Protein AF-A0A812DHJ0-F1 (afdb_monomer_lite)

Sequence (196 aa):
MRFFFSIFVLPVVFLVQTMSVTYYSDFCSKNGGTQGLLLDLTIDYLSIYLSIYLSISVCSHLSVLSIYLSIYLSIYLSLFLSIYLSIYLSIYLSISIFSYLSIYLSLFLSIYLSKSFPIYLSIYLSIYLSQSFPIYLSIYLSIYLSIYLSFLFPIYHLSIYLSIYLSIYLSVYDQSSPLAFSLIICSYFPRGRENL

pLDDT: mean 70.29, std 14.47, range [34.06, 92.69]

Foldseek 3Di:
DVVLCVPQVVVLLVVLVVVLVVVVVVCVVPDPDPVVVVVSVVVSVVVNVVSNVVSVVVSVVVVVVVVVCVVVCCVVVCVVCCVVCCVCCCVVVCVVVVVVCVVVVVVVVCCCVVPVVVVVVVVVVCCCVVPVVVVVVVVVVVVVVCCCVVPVVCVVVVVVVCVVVVLVVCVVVVPPDPVSVVVVVVVVDPPDDDDD

Radius of gyration: 62.59 Å; chains: 1; bounding box: 153×34×124 Å

Structure (mmCIF, N/CA/C/O backbone):
data_AF-A0A812DHJ0-F1
#
_entry.id   AF-A0A812DHJ0-F1
#
loop_
_atom_site.group_PDB
_atom_site.id
_atom_site.type_symbol
_atom_site.label_atom_id
_atom_site.label_alt_id
_atom_site.label_comp_id
_atom_site.label_asym_id
_atom_site.label_entity_id
_atom_site.label_seq_id
_atom_site.pdbx_PDB_ins_code
_atom_site.Cartn_x
_atom_site.Cartn_y
_atom_site.Cartn_z
_atom_site.occupancy
_atom_site.B_iso_or_equiv
_atom_site.auth_seq_id
_atom_site.auth_comp_id
_atom_site.auth_asym_id
_atom_site.auth_atom_id
_atom_site.pdbx_PDB_model_num
ATOM 1 N N . MET A 1 1 ? 21.482 14.441 -38.611 1.00 49.34 1 MET A N 1
ATOM 2 C CA . MET A 1 1 ? 21.837 14.970 -39.950 1.00 49.34 1 MET A CA 1
ATOM 3 C C . MET A 1 1 ? 22.886 16.086 -39.889 1.00 49.34 1 MET A C 1
ATOM 5 O O . MET A 1 1 ? 24.019 15.812 -40.255 1.00 49.34 1 MET A O 1
ATOM 9 N N . ARG A 1 2 ? 22.594 17.294 -39.368 1.00 53.53 2 ARG A N 1
ATOM 10 C CA . ARG A 1 2 ? 23.572 18.416 -39.315 1.00 53.53 2 ARG A CA 1
ATOM 11 C C . ARG A 1 2 ? 24.874 18.111 -38.554 1.00 53.53 2 ARG A C 1
ATOM 13 O O . ARG A 1 2 ? 25.941 18.505 -39.000 1.00 53.53 2 ARG A O 1
ATOM 20 N N . PHE A 1 3 ? 24.785 17.367 -37.452 1.00 55.44 3 PHE A N 1
ATOM 21 C CA . PHE A 1 3 ? 25.948 17.010 -36.629 1.00 55.44 3 PHE A CA 1
ATOM 22 C C . PHE A 1 3 ? 26.920 16.061 -37.358 1.00 55.44 3 PHE A C 1
ATOM 24 O O . PHE A 1 3 ? 28.127 16.251 -37.331 1.00 55.44 3 PHE A O 1
ATOM 31 N N . PHE A 1 4 ? 26.391 15.084 -38.101 1.00 53.50 4 PHE A N 1
ATOM 32 C CA . PHE A 1 4 ? 27.205 14.112 -38.839 1.00 53.50 4 PHE A CA 1
ATOM 33 C C . PHE A 1 4 ? 27.867 14.708 -40.087 1.00 53.50 4 PHE A C 1
ATOM 35 O O . PHE A 1 4 ? 29.004 14.366 -40.399 1.00 53.50 4 PHE A O 1
ATOM 42 N N . PHE A 1 5 ? 27.190 15.641 -40.765 1.00 54.16 5 PHE A N 1
ATOM 43 C CA . PHE A 1 5 ? 27.757 16.361 -41.909 1.00 54.16 5 PHE A CA 1
ATOM 44 C C . PHE A 1 5 ? 28.993 17.186 -41.503 1.00 54.16 5 PHE A C 1
ATOM 46 O O . PHE A 1 5 ? 29.999 17.203 -42.208 1.00 54.16 5 PHE A O 1
ATOM 53 N N . SER A 1 6 ? 28.947 17.805 -40.320 1.00 58.91 6 SER A N 1
ATOM 54 C CA . SER A 1 6 ? 30.061 18.574 -39.756 1.00 58.91 6 SER A CA 1
ATOM 55 C C . SER A 1 6 ? 31.244 17.718 -39.299 1.00 58.91 6 SER A C 1
ATOM 57 O O . SER A 1 6 ? 32.377 18.170 -39.424 1.00 58.91 6 SER A O 1
ATOM 59 N N . ILE A 1 7 ? 31.003 16.511 -38.783 1.00 62.31 7 ILE A N 1
ATOM 60 C CA . ILE A 1 7 ? 32.064 15.672 -38.202 1.00 62.31 7 ILE A CA 1
ATOM 61 C C . ILE A 1 7 ? 32.770 14.811 -39.248 1.00 62.31 7 ILE A C 1
ATOM 63 O O . ILE A 1 7 ? 33.958 14.557 -39.102 1.00 62.31 7 ILE A O 1
ATOM 67 N N . PHE A 1 8 ? 32.070 14.354 -40.289 1.00 57.31 8 PHE A N 1
ATOM 68 C CA . PHE A 1 8 ? 32.645 13.395 -41.240 1.00 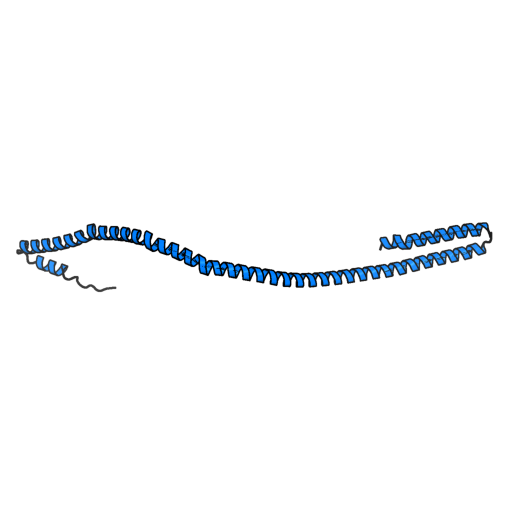57.31 8 PHE A CA 1
ATOM 69 C C . PHE A 1 8 ? 32.925 13.981 -42.624 1.00 57.31 8 PHE A C 1
ATOM 71 O O . PHE A 1 8 ? 33.930 13.625 -43.226 1.00 57.31 8 PHE A O 1
ATOM 78 N N . VAL A 1 9 ? 32.084 14.882 -43.142 1.00 60.91 9 VAL A N 1
ATOM 79 C CA . VAL A 1 9 ? 32.237 15.380 -44.525 1.00 60.91 9 VAL A CA 1
ATOM 80 C C . VAL A 1 9 ? 33.224 16.548 -44.584 1.00 60.91 9 VAL A C 1
ATOM 82 O O . VAL A 1 9 ? 34.156 16.536 -45.381 1.00 60.91 9 VAL A O 1
ATOM 85 N N . LEU A 1 10 ? 33.068 17.532 -43.695 1.00 65.00 10 LEU A N 1
ATOM 86 C CA . LEU A 1 10 ? 33.926 18.723 -43.629 1.00 65.00 10 LEU A CA 1
ATOM 87 C C . LEU A 1 10 ? 35.427 18.423 -43.413 1.00 65.00 10 LEU A C 1
ATOM 89 O O . LEU A 1 10 ? 36.234 18.958 -44.173 1.00 65.00 10 LEU A O 1
ATOM 93 N N . PRO A 1 11 ? 35.842 17.566 -42.459 1.00 65.75 11 PRO A N 1
ATOM 94 C CA . PRO A 1 11 ? 37.262 17.271 -42.271 1.00 65.75 11 PRO A CA 1
ATOM 95 C C . PRO A 1 11 ? 37.864 16.407 -43.384 1.00 65.75 11 PRO A C 1
ATOM 97 O O . PRO A 1 11 ? 39.037 16.583 -43.690 1.00 65.75 11 PRO A O 1
ATOM 100 N N . VAL A 1 12 ? 37.092 15.526 -44.035 1.00 63.44 12 VAL A N 1
ATOM 101 C CA . VAL A 1 12 ? 37.582 14.751 -45.193 1.00 63.44 12 VAL A CA 1
ATOM 102 C C . VAL A 1 12 ? 37.846 15.674 -46.382 1.00 63.44 12 VAL A C 1
ATOM 104 O O . VAL A 1 12 ? 38.910 15.591 -46.990 1.00 63.44 12 VAL A O 1
ATOM 107 N N . VAL A 1 13 ? 36.930 16.605 -46.667 1.00 63.50 13 VAL A N 1
ATOM 108 C CA . VAL A 1 13 ? 37.123 17.617 -47.719 1.00 63.50 13 VAL A CA 1
ATOM 109 C C . VAL A 1 13 ? 38.332 18.504 -47.411 1.00 63.50 13 VAL A C 1
ATOM 111 O O . VAL A 1 13 ? 39.157 18.736 -48.292 1.00 63.50 13 VAL A O 1
ATOM 114 N N . PHE A 1 14 ? 38.478 18.948 -46.159 1.00 66.25 14 PHE A N 1
ATOM 115 C CA . PHE A 1 14 ? 39.610 19.774 -45.736 1.00 66.25 14 PHE A CA 1
ATOM 116 C C . PHE A 1 14 ? 40.951 19.031 -45.861 1.00 66.25 14 PHE A C 1
ATOM 118 O O . PHE A 1 14 ? 41.915 19.587 -46.378 1.00 66.25 14 PHE A O 1
ATOM 125 N N . LEU A 1 15 ? 41.012 17.758 -45.456 1.00 64.75 15 LEU A N 1
ATOM 126 C CA . LEU A 1 15 ? 42.239 16.960 -45.506 1.00 64.75 15 LEU A CA 1
ATOM 127 C C . LEU A 1 15 ? 42.675 16.692 -46.954 1.00 64.75 15 LEU A C 1
ATOM 129 O O . LEU A 1 15 ? 43.844 16.887 -47.281 1.00 64.75 15 LEU A O 1
ATOM 133 N N . VAL A 1 16 ? 41.742 16.349 -47.847 1.00 61.75 16 VAL A N 1
ATOM 134 C CA . VAL A 1 16 ? 42.048 16.159 -49.277 1.00 61.75 16 VAL A CA 1
ATOM 135 C C . VAL A 1 16 ? 42.538 17.462 -49.916 1.00 61.75 16 VAL A C 1
ATOM 137 O O . VAL A 1 16 ? 43.551 17.441 -50.608 1.00 61.75 16 VAL A O 1
ATOM 140 N N . GLN A 1 17 ? 41.907 18.603 -49.613 1.00 61.53 17 GLN A N 1
ATOM 141 C CA . GLN A 1 17 ? 42.363 19.913 -50.097 1.00 61.53 17 GLN A CA 1
ATOM 142 C C . GLN A 1 17 ? 43.772 20.264 -49.605 1.00 61.53 17 GLN A C 1
ATOM 144 O O . GLN A 1 17 ? 44.573 20.808 -50.361 1.00 61.53 17 GLN A O 1
ATOM 149 N N . THR A 1 18 ? 44.110 19.949 -48.351 1.00 62.44 18 THR A N 1
ATOM 150 C CA . THR A 1 18 ? 45.468 20.204 -47.845 1.00 62.44 18 THR A CA 1
ATOM 151 C C . THR A 1 18 ? 46.517 19.308 -48.499 1.00 62.44 18 THR A C 1
ATOM 153 O O . THR A 1 18 ? 47.623 19.777 -48.747 1.00 62.44 18 THR A O 1
ATOM 156 N N . MET A 1 19 ? 46.172 18.058 -48.827 1.00 60.75 19 MET A N 1
ATOM 157 C CA . MET A 1 19 ? 47.085 17.109 -49.477 1.00 60.75 19 MET A CA 1
ATOM 158 C C . MET A 1 19 ? 47.286 17.423 -50.966 1.00 60.75 19 MET A C 1
ATOM 160 O O . MET A 1 19 ? 48.399 17.287 -51.465 1.00 60.75 19 MET A O 1
ATOM 164 N N . SER A 1 20 ? 46.249 17.894 -51.668 1.00 59.72 20 SER A N 1
ATOM 165 C CA . SER A 1 20 ? 46.370 18.320 -53.069 1.00 59.72 20 SER A CA 1
ATOM 166 C C . SER A 1 20 ? 47.192 19.608 -53.198 1.00 59.72 20 SER A C 1
ATOM 168 O O . SER A 1 20 ? 48.024 19.727 -54.092 1.00 59.72 20 SER A O 1
ATOM 170 N N . VAL A 1 21 ? 47.031 20.563 -52.270 1.00 61.19 21 VAL A N 1
ATOM 171 C CA . VAL A 1 21 ? 47.803 21.821 -52.266 1.00 61.19 21 VAL A CA 1
ATOM 172 C C . VAL A 1 21 ? 49.288 21.577 -51.992 1.00 61.19 21 VAL A C 1
ATOM 174 O O . VAL A 1 21 ? 50.132 22.152 -52.683 1.00 61.19 21 VAL A O 1
ATOM 177 N N . THR A 1 22 ? 49.628 20.724 -51.020 1.00 60.59 22 THR A N 1
ATOM 178 C CA . THR A 1 22 ? 51.032 20.391 -50.727 1.00 60.59 22 THR A CA 1
ATOM 179 C C . THR A 1 22 ? 51.671 19.628 -51.884 1.00 60.59 22 THR A C 1
ATOM 181 O O . THR A 1 22 ? 52.751 20.010 -52.335 1.00 60.59 22 THR A O 1
ATOM 184 N N . TYR A 1 23 ? 50.972 18.640 -52.448 1.00 59.03 23 TYR A N 1
ATOM 185 C CA . TYR A 1 23 ? 51.452 17.889 -53.609 1.00 59.03 23 TYR A CA 1
ATOM 186 C C . TYR A 1 23 ? 51.671 18.785 -54.839 1.00 59.03 23 TYR A C 1
ATOM 188 O O . TYR A 1 23 ? 52.730 18.731 -55.467 1.00 59.03 23 TYR A O 1
ATOM 196 N N . TYR A 1 24 ? 50.719 19.675 -55.139 1.00 57.00 24 TYR A N 1
ATOM 197 C CA . TYR A 1 24 ? 50.826 20.624 -56.250 1.00 57.00 24 TYR A CA 1
ATOM 198 C C . TYR A 1 24 ? 52.011 21.584 -56.074 1.00 57.00 24 TYR A C 1
ATOM 200 O O . TYR A 1 24 ? 52.739 21.860 -57.031 1.00 57.00 24 TYR A O 1
ATOM 208 N N . SER A 1 25 ? 52.249 22.065 -54.847 1.00 57.38 25 SER A N 1
ATOM 209 C CA . SER A 1 25 ? 53.393 22.936 -54.550 1.00 57.38 25 SER A CA 1
ATOM 210 C C . SER A 1 25 ? 54.746 22.235 -54.740 1.00 57.38 25 SER A C 1
ATOM 212 O O . SER A 1 25 ? 55.675 22.838 -55.283 1.00 57.38 25 SER A O 1
ATOM 214 N N . ASP A 1 26 ? 54.840 20.946 -54.401 1.00 57.47 26 ASP A N 1
ATOM 215 C CA . ASP A 1 26 ? 56.056 20.145 -54.575 1.00 57.47 26 ASP A CA 1
ATOM 216 C C . ASP A 1 26 ? 56.304 19.744 -56.040 1.00 57.47 26 ASP A C 1
ATOM 218 O O . ASP A 1 26 ? 57.459 19.660 -56.474 1.00 57.47 26 ASP A O 1
ATOM 222 N N . PHE A 1 27 ? 55.245 19.528 -56.828 1.00 56.06 27 PHE A N 1
ATOM 223 C CA . PHE A 1 27 ? 55.348 19.172 -58.247 1.00 56.06 27 PHE A CA 1
ATOM 224 C C . PHE A 1 27 ? 55.740 20.372 -59.122 1.00 56.06 27 PHE A C 1
ATOM 226 O O . PHE A 1 27 ? 56.650 20.265 -59.951 1.00 56.06 27 PHE A O 1
ATOM 233 N N . CYS A 1 28 ? 55.128 21.539 -58.884 1.00 56.84 28 CYS A N 1
ATOM 234 C CA . CYS A 1 28 ? 55.433 22.787 -59.596 1.00 56.84 28 CYS A CA 1
ATOM 235 C C . CYS A 1 28 ? 56.885 23.254 -59.352 1.00 56.84 28 CYS A C 1
ATOM 237 O O . CYS A 1 28 ? 57.495 23.887 -60.212 1.00 56.84 28 CYS A O 1
ATOM 239 N N . SER A 1 29 ? 57.464 22.874 -58.205 1.00 56.72 29 SER A N 1
ATOM 240 C CA . SER A 1 29 ? 58.877 23.089 -57.862 1.00 56.72 29 SER A CA 1
ATOM 241 C C . SER A 1 29 ? 59.846 22.185 -58.648 1.00 56.72 29 SER A C 1
ATOM 243 O O . SER A 1 29 ? 61.002 22.556 -58.854 1.00 56.72 29 SER A O 1
ATOM 245 N N . LYS A 1 30 ? 59.402 21.006 -59.117 1.00 56.72 30 LYS A N 1
ATOM 246 C CA . LYS A 1 30 ? 60.287 19.979 -59.700 1.00 56.72 30 LYS A CA 1
ATOM 247 C C . LYS A 1 30 ? 60.149 19.772 -61.210 1.00 56.72 30 LYS A C 1
ATOM 249 O O . LYS A 1 30 ? 61.163 19.478 -61.830 1.00 56.72 30 LYS A O 1
ATOM 254 N N . ASN A 1 31 ? 58.968 19.930 -61.817 1.00 55.94 31 ASN A N 1
ATOM 255 C CA . ASN A 1 31 ? 58.754 19.618 -63.240 1.00 55.94 31 ASN A CA 1
ATOM 256 C C . ASN A 1 31 ? 57.798 20.618 -63.921 1.00 55.94 31 ASN A C 1
ATOM 258 O O . ASN A 1 31 ? 56.579 20.496 -63.840 1.00 55.94 31 ASN A O 1
ATOM 262 N N . GLY A 1 32 ? 58.346 21.592 -64.654 1.00 55.28 32 GLY A N 1
ATOM 263 C CA . GLY A 1 32 ? 57.583 22.587 -65.422 1.00 55.28 32 GLY A CA 1
ATOM 264 C C . GLY A 1 32 ? 57.003 22.052 -66.740 1.00 55.28 32 GLY A C 1
ATOM 265 O O . GLY A 1 32 ? 57.383 22.526 -67.809 1.00 55.28 32 GLY A O 1
ATOM 266 N N . GLY A 1 33 ? 56.110 21.057 -66.687 1.00 58.50 33 GLY A N 1
ATOM 267 C CA . GLY A 1 33 ? 55.436 20.484 -67.862 1.00 58.50 33 GLY A CA 1
ATOM 268 C C . GLY A 1 33 ? 53.907 20.549 -67.768 1.00 58.50 33 GLY A C 1
ATOM 269 O O . GLY A 1 33 ? 53.313 20.042 -66.822 1.00 58.50 33 GLY A O 1
ATOM 270 N N . THR A 1 34 ? 53.248 21.119 -68.782 1.00 57.97 34 THR A N 1
ATOM 271 C CA . THR A 1 34 ? 51.787 21.356 -68.828 1.00 57.97 34 THR A CA 1
ATOM 272 C C . THR A 1 34 ? 50.926 20.087 -68.897 1.00 57.97 34 THR A C 1
ATOM 274 O O . THR A 1 34 ? 49.757 20.129 -68.524 1.00 57.97 34 THR A O 1
ATOM 277 N N . GLN A 1 35 ? 51.481 18.954 -69.343 1.00 57.59 35 GLN A N 1
ATOM 278 C CA . GLN A 1 35 ? 50.756 17.677 -69.427 1.00 57.59 35 GLN A CA 1
ATOM 279 C C . GLN A 1 35 ? 50.645 16.944 -68.078 1.00 57.59 35 GLN A C 1
ATOM 281 O O . GLN A 1 35 ? 49.651 16.258 -67.859 1.00 57.59 35 GLN A O 1
ATOM 286 N N . GLY A 1 36 ? 51.610 17.123 -67.165 1.00 61.06 36 GLY A N 1
ATOM 287 C CA . GLY A 1 36 ? 51.532 16.574 -65.802 1.00 61.06 36 GLY A CA 1
ATOM 288 C C . GLY A 1 36 ? 50.408 17.229 -64.999 1.00 61.06 36 GLY A C 1
ATOM 289 O O . GLY A 1 36 ? 49.561 16.540 -64.447 1.00 61.06 36 GLY A O 1
ATOM 290 N N . LEU A 1 37 ? 50.299 18.558 -65.095 1.00 61.66 37 LEU A N 1
ATOM 291 C CA . LEU A 1 37 ? 49.286 19.347 -64.385 1.00 61.66 37 LEU A CA 1
ATOM 292 C C . LEU A 1 37 ? 47.841 18.942 -64.722 1.00 61.66 37 LEU A C 1
ATOM 294 O O . LEU A 1 37 ? 46.983 18.959 -63.848 1.00 61.66 37 LEU A O 1
ATOM 298 N N . LEU A 1 38 ? 47.547 18.576 -65.976 1.00 63.00 38 LEU A N 1
ATOM 299 C CA . LEU A 1 38 ? 46.202 18.126 -66.360 1.00 63.00 38 LEU A CA 1
ATOM 300 C C . LEU A 1 38 ? 45.869 16.749 -65.779 1.00 63.00 38 LEU A C 1
ATOM 302 O O . LEU A 1 38 ? 44.758 16.559 -65.288 1.00 63.00 38 LEU A O 1
ATOM 306 N N . LEU A 1 39 ? 46.815 15.805 -65.813 1.00 63.84 39 LEU A N 1
ATOM 307 C CA . LEU A 1 39 ? 46.625 14.484 -65.213 1.00 63.84 39 LEU A CA 1
ATOM 308 C C . LEU A 1 39 ? 46.468 14.597 -63.690 1.00 63.84 39 LEU A C 1
ATOM 310 O O . LEU A 1 39 ? 45.535 14.014 -63.140 1.00 63.84 39 LEU A O 1
ATOM 314 N N . ASP A 1 40 ? 47.274 15.431 -63.038 1.00 67.12 40 ASP A N 1
ATOM 315 C CA . ASP A 1 40 ? 47.208 15.667 -61.593 1.00 67.12 40 ASP A CA 1
ATOM 316 C C . ASP A 1 40 ? 45.866 16.293 -61.176 1.00 67.12 40 ASP A C 1
ATOM 318 O O . ASP A 1 40 ? 45.193 15.778 -60.285 1.00 67.12 40 ASP A O 1
ATOM 322 N N . LEU A 1 41 ? 45.387 17.316 -61.898 1.00 69.56 41 LEU A N 1
ATOM 323 C CA . LEU A 1 41 ? 44.070 17.917 -61.642 1.00 69.56 41 LEU A CA 1
ATOM 324 C C . LEU A 1 41 ? 42.917 16.921 -61.840 1.00 69.56 41 LEU A C 1
ATOM 326 O O . LEU A 1 41 ? 41.924 16.971 -61.109 1.00 69.56 41 LEU A O 1
ATOM 330 N N . THR A 1 42 ? 43.020 16.010 -62.814 1.00 72.06 42 THR A N 1
ATOM 331 C CA . THR A 1 42 ? 41.994 14.971 -63.013 1.00 72.06 42 THR A CA 1
ATOM 332 C C . THR A 1 42 ? 42.007 13.913 -61.911 1.00 72.06 42 THR A C 1
ATOM 334 O O . THR A 1 42 ? 40.935 13.463 -61.497 1.00 72.06 42 THR A O 1
ATOM 337 N N . ILE A 1 43 ? 43.185 13.549 -61.398 1.00 74.12 43 ILE A N 1
ATOM 338 C CA . ILE A 1 43 ? 43.336 12.616 -60.272 1.00 74.12 43 ILE A CA 1
ATOM 339 C C . ILE A 1 43 ? 42.791 13.254 -58.988 1.00 74.12 43 ILE A C 1
ATOM 341 O O . ILE A 1 43 ? 42.009 12.618 -58.272 1.00 74.12 43 ILE A O 1
ATOM 345 N N . ASP A 1 44 ? 43.104 14.526 -58.742 1.00 71.75 44 ASP A N 1
ATOM 346 C CA . ASP A 1 44 ? 42.585 15.285 -57.603 1.00 71.75 44 ASP A CA 1
ATOM 347 C C . ASP A 1 44 ? 41.058 15.398 -57.660 1.00 71.75 44 ASP A C 1
ATOM 349 O O . ASP A 1 44 ? 40.377 15.072 -56.685 1.00 71.75 44 ASP A O 1
ATOM 353 N N . TYR A 1 45 ? 40.492 15.756 -58.816 1.00 73.88 45 TYR A N 1
ATOM 354 C CA . TYR A 1 45 ? 39.040 15.826 -58.998 1.00 73.88 45 TYR A CA 1
ATOM 355 C C . TYR A 1 45 ? 38.354 14.477 -58.736 1.00 73.88 45 TYR A C 1
ATOM 357 O O . TYR A 1 45 ? 37.351 14.417 -58.017 1.00 73.88 45 TYR A O 1
ATOM 365 N N . LEU A 1 46 ? 38.906 13.385 -59.275 1.00 74.12 46 LEU A N 1
ATOM 366 C CA . LEU A 1 46 ? 38.362 12.042 -59.081 1.00 74.12 46 LEU A CA 1
ATOM 367 C C . LEU A 1 46 ? 38.434 11.611 -57.607 1.00 74.12 46 LEU A C 1
ATOM 369 O O . LEU A 1 46 ? 37.477 11.030 -57.091 1.00 74.12 46 LEU A O 1
ATOM 373 N N . SER A 1 47 ? 39.530 11.929 -56.913 1.00 70.94 47 SER A N 1
ATOM 374 C CA . SER A 1 47 ? 39.708 11.602 -55.492 1.00 70.94 47 SER A CA 1
ATOM 375 C C . SER A 1 47 ? 38.741 12.380 -54.584 1.00 70.94 47 SER A C 1
ATOM 377 O O . SER A 1 47 ? 38.147 11.809 -53.660 1.00 70.94 47 SER A O 1
ATOM 379 N N . ILE A 1 48 ? 38.494 13.658 -54.886 1.00 74.19 48 ILE A N 1
ATOM 380 C CA . ILE A 1 48 ? 37.513 14.494 -54.184 1.00 74.19 48 ILE A CA 1
ATOM 381 C C . ILE A 1 48 ? 36.097 13.965 -54.433 1.00 74.19 48 ILE A C 1
ATOM 383 O O . ILE A 1 48 ? 35.328 13.783 -53.490 1.00 74.19 48 ILE A O 1
ATOM 387 N N . TYR A 1 49 ? 35.754 13.655 -55.684 1.00 74.69 49 TYR A N 1
ATOM 388 C CA . TYR A 1 49 ? 34.440 13.110 -56.021 1.00 74.69 49 TYR A CA 1
ATOM 389 C C . TYR A 1 49 ? 34.173 11.781 -55.298 1.00 74.69 49 TYR A C 1
ATOM 391 O O . TYR A 1 49 ? 33.127 11.613 -54.663 1.00 74.69 49 TYR A O 1
ATOM 399 N N . LEU A 1 50 ? 35.141 10.858 -55.331 1.00 73.44 50 LEU A N 1
ATOM 400 C CA . LEU A 1 50 ? 35.024 9.551 -54.688 1.00 73.44 50 LEU A CA 1
ATOM 401 C C . LEU A 1 50 ? 34.922 9.673 -53.161 1.00 73.44 50 LEU A C 1
ATOM 403 O O . LEU A 1 50 ? 34.080 9.016 -52.551 1.00 73.44 50 LEU A O 1
ATOM 407 N N . SER A 1 51 ? 35.734 10.530 -52.535 1.00 70.75 51 SER A N 1
ATOM 408 C CA . SER A 1 51 ? 35.715 10.727 -51.077 1.00 70.75 51 SER A CA 1
ATOM 409 C C . SER A 1 51 ? 34.410 11.362 -50.583 1.00 70.75 51 SER A C 1
ATOM 411 O O . SER A 1 51 ? 33.858 10.935 -49.563 1.00 70.75 51 SER A O 1
ATOM 413 N N . ILE A 1 52 ? 33.851 12.319 -51.325 1.00 74.25 52 ILE A N 1
ATOM 414 C CA . ILE A 1 52 ? 32.544 12.913 -51.015 1.00 74.25 52 ILE A CA 1
ATOM 415 C C . ILE A 1 52 ? 31.434 11.869 -51.175 1.00 74.25 52 ILE A C 1
ATOM 417 O O . ILE A 1 52 ? 30.621 11.695 -50.266 1.00 74.25 52 ILE A O 1
ATOM 421 N N . TYR A 1 53 ? 31.417 11.125 -52.282 1.00 75.81 53 TYR A N 1
ATOM 422 C CA . TYR A 1 53 ? 30.409 10.088 -52.506 1.00 75.81 53 TYR A CA 1
ATOM 423 C C . TYR A 1 53 ? 30.447 9.009 -51.411 1.00 75.81 53 TYR A C 1
ATOM 425 O O . TYR A 1 53 ? 29.418 8.657 -50.82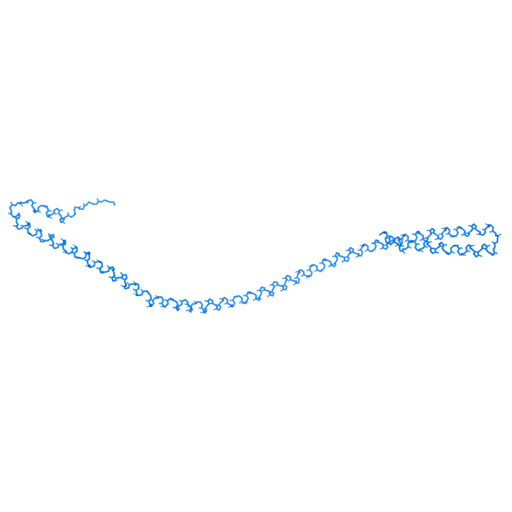2 1.00 75.81 53 TYR A O 1
ATOM 433 N N . LEU A 1 54 ? 31.647 8.529 -51.075 1.00 74.12 54 LEU A N 1
ATOM 434 C CA . LEU A 1 54 ? 31.837 7.486 -50.074 1.00 74.12 54 LEU A CA 1
ATOM 435 C C . LEU A 1 54 ? 31.478 7.986 -48.667 1.00 74.12 54 LEU A C 1
ATOM 437 O O . LEU A 1 54 ? 30.750 7.303 -47.949 1.00 74.12 54 LEU A O 1
ATOM 441 N N . SER A 1 55 ? 31.879 9.205 -48.294 1.00 72.75 55 SER A N 1
ATOM 442 C CA . SER A 1 55 ? 31.527 9.788 -46.989 1.00 72.75 55 SER A CA 1
ATOM 443 C C . SER A 1 55 ? 30.019 9.996 -46.818 1.00 72.75 55 SER A C 1
ATOM 445 O O . SER A 1 55 ? 29.475 9.669 -45.760 1.00 72.75 55 SER A O 1
ATOM 447 N N . ILE A 1 56 ? 29.316 10.467 -47.852 1.00 76.62 56 ILE A N 1
ATOM 448 C CA . ILE A 1 56 ? 27.857 10.641 -47.815 1.00 76.62 56 ILE A CA 1
ATOM 449 C C . ILE A 1 56 ? 27.158 9.283 -47.702 1.00 76.62 56 ILE A C 1
ATOM 451 O O . ILE A 1 56 ? 26.272 9.125 -46.857 1.00 76.62 56 ILE A O 1
ATOM 455 N N . SER A 1 57 ? 27.571 8.293 -48.501 1.00 76.94 57 SER A N 1
ATOM 456 C CA . SER A 1 57 ? 26.970 6.954 -48.469 1.00 76.94 57 SER A CA 1
ATOM 457 C C . SER A 1 57 ? 27.122 6.297 -47.090 1.00 76.94 57 SER A C 1
ATOM 459 O O . SER A 1 57 ? 26.123 5.902 -46.484 1.00 76.94 57 SER A O 1
ATOM 461 N N . VAL A 1 58 ? 28.330 6.297 -46.519 1.00 77.25 58 VAL A N 1
ATOM 462 C CA . VAL A 1 58 ? 28.616 5.735 -45.190 1.00 77.25 58 VAL A CA 1
ATOM 463 C C . VAL A 1 58 ? 27.857 6.483 -44.092 1.00 77.25 58 VAL A C 1
ATOM 465 O O . VAL A 1 58 ? 27.246 5.858 -43.224 1.00 77.25 58 VAL A O 1
ATOM 468 N N . CYS A 1 59 ? 27.826 7.816 -44.150 1.00 75.81 59 CYS A N 1
ATOM 469 C CA . CYS A 1 59 ? 27.094 8.647 -43.193 1.00 75.81 59 CYS A CA 1
ATOM 470 C C . CYS A 1 59 ? 25.587 8.354 -43.216 1.00 75.81 59 CYS A C 1
ATOM 472 O O . CYS A 1 59 ? 24.963 8.199 -42.162 1.00 75.81 59 CYS A O 1
ATOM 474 N N . SER A 1 60 ? 25.004 8.223 -44.409 1.00 75.56 60 SER A N 1
ATOM 475 C CA . SER A 1 60 ? 23.586 7.900 -44.556 1.00 75.56 60 SER A CA 1
ATOM 476 C C . SER A 1 60 ? 23.258 6.529 -43.953 1.00 75.56 60 SER A C 1
ATOM 478 O O . SER A 1 60 ? 22.354 6.441 -43.119 1.00 75.56 60 SER A O 1
ATOM 480 N N . HIS A 1 61 ? 24.057 5.496 -44.241 1.00 80.06 61 HIS A N 1
ATOM 481 C CA . HIS A 1 61 ? 23.875 4.157 -43.676 1.00 80.06 61 HIS A CA 1
ATOM 482 C C . HIS A 1 61 ? 24.019 4.131 -42.149 1.00 80.06 61 HIS A C 1
ATOM 484 O O . HIS A 1 61 ? 23.159 3.573 -41.465 1.00 80.06 61 HIS A O 1
ATOM 490 N N . LEU A 1 62 ? 25.051 4.779 -41.598 1.00 77.62 62 LEU A N 1
ATOM 491 C CA . LEU A 1 62 ? 25.247 4.883 -40.147 1.00 77.62 62 LEU A CA 1
ATOM 492 C C . LEU A 1 62 ? 24.094 5.629 -39.468 1.00 77.62 62 LEU A C 1
ATOM 494 O O . LEU A 1 62 ? 23.656 5.235 -38.387 1.00 77.62 62 LEU A O 1
ATOM 498 N N . SER A 1 63 ? 23.568 6.679 -40.104 1.00 78.94 63 SER A N 1
ATOM 499 C CA . SER A 1 63 ? 22.445 7.438 -39.554 1.00 78.94 63 SER A CA 1
ATOM 500 C C . SER A 1 63 ? 21.178 6.584 -39.457 1.00 78.94 63 SER A C 1
ATOM 502 O O . SER A 1 63 ? 20.551 6.550 -38.398 1.00 78.94 63 SER A O 1
ATOM 504 N N . VAL A 1 64 ? 20.853 5.816 -40.500 1.00 82.12 64 VAL A N 1
ATOM 505 C CA . VAL A 1 64 ? 19.693 4.914 -40.507 1.00 82.12 64 VAL A CA 1
ATOM 506 C C . VAL A 1 64 ? 19.866 3.805 -39.471 1.00 82.12 64 VAL A C 1
ATOM 508 O O . VAL A 1 64 ? 18.934 3.531 -38.715 1.00 82.12 64 VAL A O 1
ATOM 511 N N . LEU A 1 65 ? 21.066 3.226 -39.368 1.00 84.62 65 LEU A N 1
ATOM 512 C CA . LEU A 1 65 ? 21.371 2.211 -38.360 1.00 84.62 65 LEU A CA 1
ATOM 513 C C . LEU A 1 65 ? 21.214 2.760 -36.936 1.00 84.62 65 LEU A C 1
ATOM 515 O O . LEU A 1 65 ? 20.627 2.098 -36.085 1.00 84.62 65 LEU A O 1
ATOM 519 N N . SER A 1 66 ? 21.690 3.982 -36.680 1.00 80.88 66 SER A N 1
ATOM 520 C CA . SER A 1 66 ? 21.571 4.618 -35.364 1.00 80.88 66 SER A CA 1
ATOM 521 C C . SER A 1 66 ? 20.113 4.873 -34.974 1.00 80.88 66 SER A C 1
ATOM 523 O O . SER A 1 66 ? 19.724 4.611 -33.837 1.00 80.88 66 SER A O 1
ATOM 525 N N . ILE A 1 67 ? 19.287 5.306 -35.933 1.00 82.81 67 ILE A N 1
ATOM 526 C CA . ILE A 1 67 ? 17.853 5.517 -35.728 1.00 82.81 67 ILE A CA 1
ATOM 527 C C . ILE A 1 67 ? 17.183 4.175 -35.430 1.00 82.81 67 ILE A C 1
ATOM 529 O O . ILE A 1 67 ? 16.501 4.058 -34.414 1.00 82.81 67 ILE A O 1
ATOM 533 N N . TYR A 1 68 ? 17.438 3.148 -36.245 1.00 88.06 68 TYR A N 1
ATOM 534 C CA . TYR A 1 68 ? 16.886 1.810 -36.036 1.00 88.06 68 TYR A CA 1
ATOM 535 C C . TYR A 1 68 ? 17.247 1.250 -34.655 1.00 88.06 68 TYR A C 1
ATOM 537 O O . TYR A 1 68 ? 16.365 0.810 -33.917 1.00 88.06 68 TYR A O 1
ATOM 545 N N . LEU A 1 69 ? 18.524 1.330 -34.270 1.00 86.31 69 LEU A N 1
ATOM 546 C CA . LEU A 1 69 ? 18.998 0.840 -32.979 1.00 86.31 69 LEU A CA 1
ATOM 547 C C . LEU A 1 69 ? 18.371 1.618 -31.818 1.00 86.31 69 LEU A C 1
ATOM 549 O O . LEU A 1 69 ? 17.956 1.012 -30.834 1.00 86.31 69 LEU A O 1
ATOM 553 N N . SER A 1 70 ? 18.260 2.944 -31.937 1.00 84.19 70 SER A N 1
ATOM 554 C CA . SER A 1 70 ? 17.651 3.783 -30.900 1.00 84.19 70 SER A CA 1
ATOM 555 C C . SER A 1 70 ? 16.171 3.456 -30.696 1.00 84.19 70 SER A C 1
ATOM 557 O O . SER A 1 70 ? 15.723 3.304 -29.560 1.00 84.19 70 SER A O 1
ATOM 559 N N . ILE A 1 71 ? 15.427 3.262 -31.788 1.00 84.50 71 ILE A N 1
ATOM 560 C CA . ILE A 1 71 ? 14.014 2.890 -31.750 1.00 84.50 71 ILE A CA 1
ATOM 561 C C . ILE A 1 71 ? 13.873 1.496 -31.141 1.00 84.50 71 ILE A C 1
ATOM 563 O O . ILE A 1 71 ? 13.143 1.338 -30.166 1.00 84.50 71 ILE A O 1
ATOM 567 N N . TYR A 1 72 ? 14.620 0.510 -31.642 1.00 88.56 72 TYR A N 1
ATOM 568 C CA . TYR A 1 72 ? 14.573 -0.858 -31.128 1.00 88.56 72 TYR A CA 1
ATOM 569 C C . TYR A 1 72 ? 14.886 -0.911 -29.630 1.00 88.56 72 TYR A C 1
ATOM 571 O O . TYR A 1 72 ? 14.117 -1.480 -28.857 1.00 88.56 72 TYR A O 1
ATOM 579 N N . LEU A 1 73 ? 15.980 -0.272 -29.206 1.00 88.12 73 LEU A N 1
ATOM 580 C CA . LEU A 1 73 ? 16.405 -0.280 -27.812 1.00 88.12 73 LEU A CA 1
ATOM 581 C C . LEU A 1 73 ? 15.406 0.459 -26.919 1.00 88.12 73 LEU A C 1
ATOM 583 O O . LEU A 1 73 ? 15.077 -0.036 -25.846 1.00 88.12 73 LEU A O 1
ATOM 587 N N . SER A 1 74 ? 14.890 1.610 -27.359 1.00 84.62 74 SER A N 1
ATOM 588 C CA . SER A 1 74 ? 13.902 2.372 -26.587 1.00 84.62 74 SER A CA 1
ATOM 589 C C . SER A 1 74 ? 12.604 1.590 -26.389 1.00 84.62 74 SER A C 1
ATOM 591 O O . SER A 1 74 ? 12.101 1.519 -25.268 1.00 84.62 74 SER A O 1
ATOM 593 N N . ILE A 1 75 ? 12.091 0.944 -27.437 1.00 83.88 75 ILE A N 1
ATOM 594 C CA . ILE A 1 75 ? 10.866 0.144 -27.371 1.00 83.88 75 ILE A CA 1
ATOM 595 C C . ILE A 1 75 ? 11.098 -1.095 -26.510 1.00 83.88 75 ILE A C 1
ATOM 597 O O . ILE A 1 75 ? 10.327 -1.351 -25.589 1.00 83.88 75 ILE A O 1
ATOM 601 N N . TYR A 1 76 ? 12.175 -1.839 -26.764 1.00 86.31 76 TYR A N 1
ATOM 602 C CA . TYR A 1 76 ? 12.486 -3.048 -26.009 1.00 86.31 76 TYR A CA 1
ATOM 603 C C . TYR A 1 76 ? 12.666 -2.745 -24.519 1.00 86.31 76 TYR A C 1
ATOM 605 O O . TYR A 1 76 ? 12.045 -3.391 -23.677 1.00 86.31 76 TYR A O 1
ATOM 613 N N . LEU A 1 77 ? 13.475 -1.735 -24.187 1.00 88.00 77 LEU A N 1
ATOM 614 C CA . LEU A 1 77 ? 13.766 -1.383 -22.802 1.00 88.00 77 LEU A CA 1
ATOM 615 C C . LEU A 1 77 ? 12.528 -0.824 -22.097 1.00 88.00 77 LEU A C 1
ATOM 617 O O . LEU A 1 77 ? 12.257 -1.210 -20.965 1.00 88.00 77 LEU A O 1
ATOM 621 N N . SER A 1 78 ? 11.754 0.046 -22.755 1.00 84.88 78 SER A N 1
ATOM 622 C CA . SER A 1 78 ? 10.537 0.610 -22.158 1.00 84.88 78 SER A CA 1
ATOM 623 C C . SER A 1 78 ? 9.475 -0.456 -21.906 1.00 84.88 78 SER A C 1
ATOM 625 O O . SER A 1 78 ? 8.914 -0.501 -20.812 1.00 84.88 78 SER A O 1
ATOM 627 N N . LEU A 1 79 ? 9.228 -1.353 -22.863 1.00 83.94 79 LEU A N 1
ATOM 628 C CA . LEU A 1 79 ? 8.269 -2.445 -22.695 1.00 83.94 79 LEU A CA 1
ATOM 629 C C . LEU A 1 79 ? 8.742 -3.441 -21.641 1.00 83.94 79 LEU A C 1
ATOM 631 O O . LEU A 1 79 ? 7.988 -3.753 -20.725 1.00 83.94 79 LEU A O 1
ATOM 635 N N . PHE A 1 80 ? 9.993 -3.897 -21.719 1.00 86.81 80 PHE A N 1
ATOM 636 C CA . PHE A 1 80 ? 10.525 -4.846 -20.746 1.00 86.81 80 PHE A CA 1
ATOM 637 C C . PHE A 1 80 ? 10.471 -4.273 -19.330 1.00 86.81 80 PHE A C 1
ATOM 639 O O . PHE A 1 80 ? 9.954 -4.921 -18.421 1.00 86.81 80 PHE A O 1
ATOM 646 N N . LEU A 1 81 ? 10.951 -3.041 -19.145 1.00 88.69 81 LEU A N 1
ATOM 647 C CA . LEU A 1 81 ? 11.015 -2.420 -17.829 1.00 88.69 81 LEU A CA 1
ATOM 648 C C . LEU A 1 81 ? 9.619 -2.091 -17.293 1.00 88.69 81 LEU A C 1
ATOM 650 O O . LEU A 1 81 ? 9.353 -2.352 -16.126 1.00 88.69 81 LEU A O 1
ATOM 654 N N . SER A 1 82 ? 8.711 -1.572 -18.125 1.00 84.81 82 SER A N 1
ATOM 655 C CA . SER A 1 82 ? 7.340 -1.272 -17.689 1.00 84.81 82 SER A CA 1
ATOM 656 C C . SER A 1 82 ? 6.572 -2.534 -17.307 1.00 84.81 82 SER A C 1
ATOM 658 O O . SER A 1 82 ? 5.946 -2.565 -16.249 1.00 84.81 82 SER A O 1
ATOM 660 N N . ILE A 1 83 ? 6.652 -3.593 -18.111 1.00 83.62 83 ILE A N 1
ATOM 661 C CA . ILE A 1 83 ? 5.956 -4.855 -17.848 1.00 83.62 83 ILE A CA 1
ATOM 662 C C . ILE A 1 83 ? 6.563 -5.537 -16.623 1.00 83.62 83 ILE A C 1
ATOM 664 O O . ILE A 1 83 ? 5.839 -5.878 -15.691 1.00 83.62 83 ILE A O 1
ATOM 668 N N . TYR A 1 84 ? 7.887 -5.685 -16.575 1.00 85.50 84 TYR A N 1
ATOM 669 C CA . TYR A 1 84 ? 8.551 -6.337 -15.450 1.00 85.50 84 TYR A CA 1
ATOM 670 C C . TYR A 1 84 ? 8.300 -5.588 -14.140 1.00 85.50 84 TYR A C 1
ATOM 672 O O . TYR A 1 84 ? 7.893 -6.196 -13.152 1.00 85.50 84 TYR A O 1
ATOM 680 N N . LEU A 1 85 ? 8.487 -4.264 -14.133 1.00 87.69 85 LEU A N 1
ATOM 681 C CA . LEU A 1 85 ? 8.309 -3.458 -12.930 1.00 87.69 85 LEU A CA 1
ATOM 682 C C . LEU A 1 85 ? 6.841 -3.414 -12.500 1.00 87.69 85 LEU A C 1
ATOM 684 O O . LEU A 1 85 ? 6.567 -3.550 -11.313 1.00 87.69 85 LEU A O 1
ATOM 688 N N . SER A 1 86 ? 5.894 -3.264 -13.432 1.00 84.31 86 SER A N 1
ATOM 689 C CA . SER A 1 86 ? 4.466 -3.246 -13.087 1.00 84.31 86 SER A CA 1
ATOM 690 C C . SER A 1 86 ? 4.004 -4.579 -12.510 1.00 84.31 86 SER A C 1
ATOM 692 O O . SER A 1 86 ? 3.338 -4.589 -11.478 1.00 84.31 86 SER A O 1
ATOM 694 N N . ILE A 1 87 ? 4.395 -5.704 -13.110 1.00 84.06 87 ILE A N 1
ATOM 695 C CA . ILE A 1 87 ? 4.035 -7.038 -12.623 1.00 84.06 87 ILE A CA 1
ATOM 696 C C . ILE A 1 87 ? 4.707 -7.305 -11.277 1.00 84.06 87 ILE A C 1
ATOM 698 O O . ILE A 1 87 ? 4.029 -7.650 -10.314 1.00 84.06 87 ILE A O 1
ATOM 702 N N . TYR A 1 88 ? 6.022 -7.101 -11.181 1.00 86.50 88 TYR A N 1
ATOM 703 C CA . TYR A 1 88 ? 6.758 -7.361 -9.948 1.00 86.50 88 TYR A CA 1
ATOM 704 C C . TYR A 1 88 ? 6.237 -6.499 -8.798 1.00 86.50 88 TYR A C 1
ATOM 706 O O . TYR A 1 88 ? 5.927 -7.019 -7.728 1.00 86.50 88 TYR A O 1
ATOM 714 N N . LEU A 1 89 ? 6.088 -5.191 -9.025 1.00 85.38 89 LEU A N 1
ATOM 715 C CA . LEU A 1 89 ? 5.631 -4.267 -7.997 1.00 85.38 89 LEU A CA 1
ATOM 716 C C . LEU A 1 89 ? 4.171 -4.535 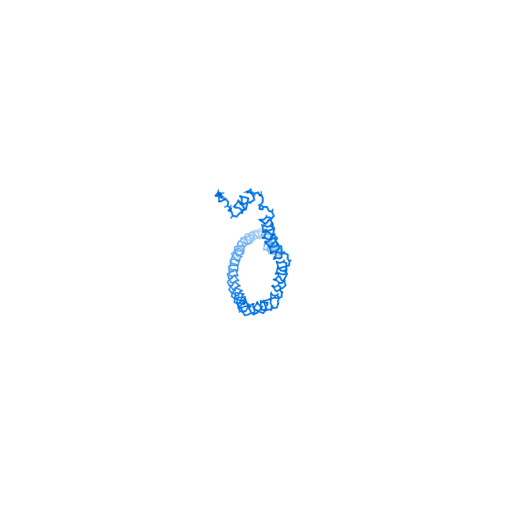-7.631 1.00 85.38 89 LEU A C 1
ATOM 718 O O . LEU A 1 89 ? 3.864 -4.600 -6.449 1.00 85.38 89 LEU A O 1
ATOM 722 N N . SER A 1 90 ? 3.275 -4.747 -8.598 1.00 84.06 90 SER A N 1
ATOM 723 C CA . SER A 1 90 ? 1.867 -5.027 -8.284 1.00 84.06 90 SER A CA 1
ATOM 724 C C . SER A 1 90 ? 1.706 -6.320 -7.491 1.00 84.06 90 SER A C 1
ATOM 726 O O . SER A 1 90 ? 1.024 -6.313 -6.470 1.00 84.06 90 SER A O 1
ATOM 728 N N . ILE A 1 91 ? 2.365 -7.408 -7.890 1.00 85.88 91 ILE A N 1
ATOM 729 C CA . ILE A 1 91 ? 2.264 -8.701 -7.207 1.00 85.88 91 ILE A CA 1
ATOM 730 C C . ILE A 1 91 ? 2.911 -8.621 -5.827 1.00 85.88 91 ILE A C 1
ATOM 732 O O . ILE A 1 91 ? 2.274 -8.950 -4.828 1.00 85.88 91 ILE A O 1
ATOM 736 N N . TYR A 1 92 ? 4.156 -8.150 -5.747 1.00 85.12 92 TYR A N 1
ATOM 737 C CA . TYR A 1 92 ? 4.873 -8.098 -4.479 1.00 85.12 92 TYR A CA 1
ATOM 738 C C . TYR A 1 92 ? 4.168 -7.179 -3.480 1.00 85.12 92 TYR A C 1
ATOM 740 O O . TYR A 1 92 ? 3.939 -7.564 -2.332 1.00 85.12 92 TYR A O 1
ATOM 748 N N . LEU A 1 93 ? 3.787 -5.976 -3.914 1.00 82.94 93 LEU A N 1
ATOM 749 C CA . LEU A 1 93 ? 3.179 -4.972 -3.049 1.00 82.94 93 LEU A CA 1
ATOM 750 C C . LEU A 1 93 ? 1.752 -5.369 -2.655 1.00 82.94 93 LEU A C 1
ATOM 752 O O . LEU A 1 93 ? 1.394 -5.224 -1.490 1.00 82.94 93 LEU A O 1
ATOM 756 N N . SER A 1 94 ? 0.958 -5.933 -3.574 1.00 83.62 94 SER A N 1
ATOM 757 C CA . SER A 1 94 ? -0.387 -6.419 -3.235 1.00 83.62 94 SER A CA 1
ATOM 758 C C . SER A 1 94 ? -0.330 -7.565 -2.235 1.00 83.62 94 SER A C 1
ATOM 760 O O . SER A 1 94 ? -0.992 -7.487 -1.207 1.00 83.62 94 SER A O 1
ATOM 762 N N . ILE A 1 95 ? 0.493 -8.588 -2.467 1.00 87.94 95 ILE A N 1
ATOM 763 C CA . ILE A 1 95 ? 0.555 -9.752 -1.579 1.00 87.94 95 ILE A CA 1
ATOM 764 C C . ILE A 1 95 ? 1.101 -9.351 -0.210 1.00 87.94 95 ILE A C 1
ATOM 766 O O . ILE A 1 95 ? 0.501 -9.689 0.810 1.00 87.94 95 ILE A O 1
ATOM 770 N N . SER A 1 96 ? 2.215 -8.616 -0.163 1.00 85.69 96 SER A N 1
ATOM 771 C CA . SER A 1 96 ? 2.852 -8.245 1.106 1.00 85.69 96 SER A CA 1
ATOM 772 C C . SER A 1 96 ? 1.978 -7.306 1.940 1.00 85.69 96 SER A C 1
ATOM 774 O O . SER A 1 96 ? 1.740 -7.586 3.114 1.00 85.69 96 SER A O 1
ATOM 776 N N . ILE A 1 97 ? 1.437 -6.238 1.344 1.00 86.31 97 ILE A N 1
ATOM 777 C CA . ILE A 1 97 ? 0.602 -5.277 2.073 1.00 86.31 97 ILE A CA 1
ATOM 778 C C . ILE A 1 97 ? -0.734 -5.906 2.445 1.00 86.31 97 ILE A C 1
ATOM 780 O O . ILE A 1 97 ? -1.166 -5.763 3.587 1.00 86.31 97 ILE A O 1
ATOM 784 N N . PHE A 1 98 ? -1.391 -6.612 1.521 1.00 89.19 98 PHE A N 1
ATOM 785 C CA . PHE A 1 98 ? -2.691 -7.208 1.811 1.00 89.19 98 PHE A CA 1
ATOM 786 C C . PHE A 1 98 ? -2.575 -8.275 2.895 1.00 89.19 98 PHE A C 1
ATOM 788 O O . PHE A 1 98 ? -3.372 -8.271 3.829 1.00 89.19 98 PHE A O 1
ATOM 795 N N . SER A 1 99 ? -1.575 -9.158 2.825 1.00 86.31 99 SER A N 1
ATOM 796 C CA . SER A 1 99 ? -1.372 -10.177 3.862 1.00 86.31 99 SER A CA 1
ATOM 797 C C . SER A 1 99 ? -1.057 -9.542 5.215 1.00 86.31 99 SER A C 1
ATOM 799 O O . SER A 1 99 ? -1.744 -9.837 6.189 1.00 86.31 99 SER A O 1
ATOM 801 N N . TYR A 1 100 ? -0.103 -8.610 5.279 1.00 89.25 100 TYR A N 1
ATOM 802 C CA . TYR A 1 100 ? 0.252 -7.952 6.534 1.00 89.25 100 TYR A CA 1
ATOM 803 C C . TYR A 1 100 ? -0.936 -7.193 7.134 1.00 89.25 100 TYR A C 1
ATOM 805 O O . TYR A 1 100 ? -1.269 -7.387 8.302 1.00 89.25 100 TYR A O 1
ATOM 813 N N . LEU A 1 101 ? -1.607 -6.359 6.334 1.00 88.94 101 LEU A N 1
ATOM 814 C CA . LEU A 1 101 ? -2.708 -5.526 6.807 1.00 88.94 101 LEU A CA 1
ATOM 815 C C . LEU A 1 101 ? -3.920 -6.371 7.198 1.00 88.94 101 LEU A C 1
ATOM 817 O O . LEU A 1 101 ? -4.502 -6.131 8.252 1.00 88.94 101 LEU A O 1
ATOM 821 N N . SER A 1 102 ? -4.288 -7.372 6.394 1.00 88.44 102 SER A N 1
ATOM 822 C CA . SER A 1 102 ? -5.421 -8.248 6.710 1.00 88.44 102 SER A CA 1
ATOM 823 C C . SER A 1 102 ? -5.166 -9.052 7.980 1.00 88.44 102 SER A C 1
ATOM 825 O O . SER A 1 102 ? -6.028 -9.080 8.857 1.00 88.44 102 SER A O 1
ATOM 827 N N . ILE A 1 103 ? -3.985 -9.651 8.136 1.00 89.06 103 ILE A N 1
ATOM 828 C CA . ILE A 1 103 ? -3.650 -10.451 9.318 1.00 89.06 103 ILE A CA 1
ATOM 829 C C . ILE A 1 103 ? -3.569 -9.556 10.556 1.00 89.06 103 ILE A C 1
ATOM 831 O O . ILE A 1 103 ? -4.200 -9.852 11.568 1.00 89.06 103 ILE A O 1
ATOM 835 N N . TYR A 1 104 ? -2.849 -8.436 10.476 1.00 91.75 104 TYR A N 1
ATOM 836 C CA . TYR A 1 104 ? -2.696 -7.528 11.610 1.00 91.75 104 TYR A CA 1
ATOM 837 C C . TYR A 1 104 ? -4.040 -6.937 12.047 1.00 91.75 104 TYR A C 1
ATOM 839 O O . TYR A 1 104 ? -4.385 -6.990 13.229 1.00 91.75 104 TYR A O 1
ATOM 847 N N . LEU A 1 105 ? -4.828 -6.416 11.101 1.00 90.56 105 LEU A N 1
ATOM 848 C CA . LEU A 1 105 ? -6.117 -5.799 11.404 1.00 90.56 105 LEU A CA 1
ATOM 849 C C . LEU A 1 105 ? -7.129 -6.835 11.897 1.00 90.56 105 LEU A C 1
ATOM 851 O O . LEU A 1 105 ? -7.838 -6.566 12.862 1.00 90.56 105 LEU A O 1
ATOM 855 N N . SER A 1 106 ? -7.180 -8.025 11.291 1.00 89.38 106 SER A N 1
ATOM 856 C CA . SER A 1 106 ? -8.097 -9.086 11.730 1.00 89.38 106 SER A CA 1
ATOM 857 C C . SER A 1 106 ? -7.764 -9.588 13.135 1.00 89.38 106 SER A C 1
ATOM 859 O O . SER A 1 106 ? -8.665 -9.727 13.964 1.00 89.38 106 SER A O 1
ATOM 861 N N . LEU A 1 107 ? -6.483 -9.796 13.454 1.00 90.38 107 LEU A N 1
ATOM 862 C CA . LEU A 1 107 ? -6.056 -10.180 14.799 1.00 90.38 107 LEU A CA 1
ATOM 863 C C . LEU A 1 107 ? -6.336 -9.073 15.812 1.00 90.38 107 LEU A C 1
ATOM 865 O O . LEU A 1 107 ? -6.933 -9.337 16.853 1.00 90.38 107 LEU A O 1
ATOM 869 N N . PHE A 1 108 ? -5.970 -7.830 15.505 1.00 92.69 108 PHE A N 1
ATOM 870 C CA . PHE A 1 108 ? -6.209 -6.715 16.415 1.00 92.69 108 PHE A CA 1
ATOM 871 C C . PHE A 1 108 ? -7.705 -6.530 16.697 1.00 92.69 108 PHE A C 1
ATOM 873 O O . PHE A 1 108 ? -8.124 -6.461 17.854 1.00 92.69 108 PHE A O 1
ATOM 880 N N . LEU A 1 109 ? -8.523 -6.511 15.641 1.00 90.88 109 LEU A N 1
ATOM 881 C CA . LEU A 1 109 ? -9.960 -6.303 15.752 1.00 90.88 109 LEU A CA 1
ATOM 882 C C . LEU A 1 109 ? -10.649 -7.478 16.452 1.00 90.88 109 LEU A C 1
ATOM 884 O O . LEU A 1 109 ? -11.517 -7.255 17.293 1.00 90.88 109 LEU A O 1
ATOM 888 N N . SER A 1 110 ? -10.242 -8.718 16.162 1.00 90.12 110 SER A N 1
ATOM 889 C CA . SER A 1 110 ? -10.790 -9.899 16.837 1.00 90.12 110 SER A CA 1
ATOM 890 C C . SER A 1 110 ? -10.450 -9.903 18.323 1.00 90.12 110 SER A C 1
ATOM 892 O O . SER A 1 110 ? -11.345 -10.131 19.132 1.00 90.12 110 SER A O 1
ATOM 894 N N . ILE A 1 111 ? -9.215 -9.588 18.719 1.00 88.44 111 ILE A N 1
ATOM 895 C CA . ILE A 1 111 ? -8.836 -9.491 20.136 1.00 88.44 111 ILE A CA 1
ATOM 896 C C . ILE A 1 111 ? -9.636 -8.380 20.821 1.00 88.44 111 ILE A C 1
ATOM 898 O O . ILE A 1 111 ? -10.200 -8.599 21.896 1.00 88.44 111 ILE A O 1
ATOM 902 N N . TYR A 1 112 ? -9.733 -7.210 20.188 1.00 90.75 112 TYR A N 1
ATOM 903 C CA . TYR A 1 112 ? -10.427 -6.070 20.771 1.00 90.75 112 TYR A CA 1
ATOM 904 C C . TYR A 1 112 ? -11.930 -6.334 20.966 1.00 90.75 112 TYR A C 1
ATOM 906 O O . TYR A 1 112 ? -12.470 -6.120 22.058 1.00 90.75 112 TYR A O 1
ATOM 914 N N . LEU A 1 113 ? -12.605 -6.837 19.927 1.00 87.06 113 LEU A N 1
ATOM 915 C CA . LEU A 1 113 ? -14.039 -7.129 19.966 1.00 87.06 113 LEU A CA 1
ATOM 916 C C . LEU A 1 113 ? -14.373 -8.349 20.821 1.00 87.06 113 LEU A C 1
ATOM 918 O O . LEU A 1 113 ? -15.402 -8.344 21.486 1.00 87.06 113 LEU A O 1
ATOM 922 N N . SER A 1 114 ? -13.544 -9.395 20.816 1.00 86.25 114 SER A N 1
ATOM 923 C CA . SER A 1 114 ? -13.855 -10.625 21.559 1.00 86.25 114 SER A CA 1
ATOM 924 C C . SER A 1 114 ? -13.516 -10.535 23.040 1.00 86.25 114 SER A C 1
ATOM 926 O O . SER A 1 114 ? -14.187 -11.172 23.849 1.00 86.25 114 SER A O 1
ATOM 928 N N . LYS A 1 115 ? -12.482 -9.772 23.415 1.00 85.06 115 LYS A N 1
ATOM 929 C CA . LYS A 1 115 ? -12.031 -9.705 24.808 1.00 85.06 115 LYS A CA 1
ATOM 930 C C . LYS A 1 115 ? -12.374 -8.384 25.461 1.00 85.06 115 LYS A C 1
ATOM 932 O O . LYS A 1 115 ? -13.150 -8.367 26.409 1.00 85.06 115 LYS A O 1
ATOM 937 N N . SER A 1 116 ? -11.821 -7.274 24.984 1.00 83.00 116 SER A N 1
ATOM 938 C CA . SER A 1 116 ? -11.970 -5.999 25.697 1.00 83.00 116 SER A CA 1
ATOM 939 C C . SER A 1 116 ? -13.391 -5.441 25.643 1.00 83.00 116 SER A C 1
ATOM 941 O O . SER A 1 116 ? -13.887 -4.965 26.663 1.00 83.00 116 SER A O 1
ATOM 943 N N . PHE A 1 117 ? -14.062 -5.523 24.491 1.00 88.62 117 PHE A N 1
ATOM 944 C CA . PHE A 1 117 ? -15.397 -4.951 24.320 1.00 88.62 117 PHE A CA 1
ATOM 945 C C . PHE A 1 117 ? -16.467 -5.575 25.240 1.00 88.62 117 PHE A C 1
ATOM 947 O O . PHE A 1 117 ? -17.125 -4.819 25.957 1.00 88.62 117 PHE A O 1
ATOM 954 N N . PRO A 1 118 ? -16.642 -6.911 25.312 1.00 89.94 118 PRO A N 1
ATOM 955 C CA . PRO A 1 118 ? -17.644 -7.508 26.192 1.00 89.94 118 PRO A CA 1
ATOM 956 C C . PRO A 1 118 ? -17.332 -7.285 27.670 1.00 89.94 118 PRO A C 1
ATOM 958 O O . PRO A 1 118 ? -18.257 -7.088 28.453 1.00 89.94 118 PRO A O 1
ATOM 961 N N . ILE A 1 119 ? -16.051 -7.245 28.059 1.00 89.69 119 ILE A N 1
ATOM 962 C CA . ILE A 1 119 ? -15.661 -6.922 29.437 1.00 89.69 119 ILE A CA 1
ATOM 963 C C . ILE A 1 119 ? -16.103 -5.496 29.773 1.00 89.69 119 ILE A C 1
ATOM 965 O O . ILE A 1 119 ? -16.826 -5.302 30.749 1.00 89.69 119 ILE A O 1
ATOM 969 N N . TYR A 1 120 ? -15.748 -4.514 28.942 1.00 90.38 120 TYR A N 1
ATOM 970 C CA . TYR A 1 120 ? -16.155 -3.124 29.147 1.00 90.38 120 TYR A CA 1
ATOM 971 C C . TYR A 1 120 ? -17.680 -2.975 29.209 1.00 90.38 120 TYR A C 1
ATOM 973 O O . TYR A 1 120 ? -18.205 -2.370 30.144 1.00 90.38 120 TYR A O 1
ATOM 981 N N . LEU A 1 121 ? -18.392 -3.579 28.254 1.00 91.19 121 LEU A N 1
ATOM 982 C CA . LEU A 1 121 ? -19.849 -3.529 28.195 1.00 91.19 121 LEU A CA 1
ATOM 983 C C . LEU A 1 121 ? -20.482 -4.172 29.435 1.00 91.19 121 LEU A C 1
ATOM 985 O O . LEU A 1 121 ? -21.412 -3.607 29.999 1.00 91.19 121 LEU A O 1
ATOM 989 N N . SER A 1 122 ? -19.963 -5.316 29.890 1.00 89.62 122 SER A N 1
ATOM 990 C CA . SER A 1 122 ? -20.466 -6.002 31.084 1.00 89.62 122 SER A CA 1
ATOM 991 C C . SER A 1 122 ? -20.282 -5.163 32.350 1.00 89.62 122 SER A C 1
ATOM 993 O O . SER A 1 122 ? -21.206 -5.051 33.156 1.00 89.62 122 SER A O 1
ATOM 995 N N . ILE A 1 123 ? -19.130 -4.506 32.503 1.00 90.00 123 ILE A N 1
ATOM 996 C CA . ILE A 1 123 ? -18.851 -3.616 33.634 1.00 90.00 123 ILE A CA 1
ATOM 997 C C . ILE A 1 123 ? -19.785 -2.405 33.580 1.00 90.00 123 ILE A C 1
ATOM 999 O O . ILE A 1 123 ? -20.447 -2.097 34.566 1.00 90.00 123 ILE A O 1
ATOM 1003 N N . TYR A 1 124 ? -19.908 -1.754 32.425 1.00 90.56 124 TYR A N 1
ATOM 1004 C CA . TYR A 1 124 ? -20.798 -0.606 32.274 1.00 90.56 124 TYR A CA 1
ATOM 1005 C C . TYR A 1 124 ? -22.260 -0.971 32.569 1.00 90.56 124 TYR A C 1
ATOM 1007 O O . TYR A 1 124 ? -22.927 -0.303 33.360 1.00 90.56 124 TYR A O 1
ATOM 1015 N N . LEU A 1 125 ? -22.747 -2.065 31.976 1.00 88.7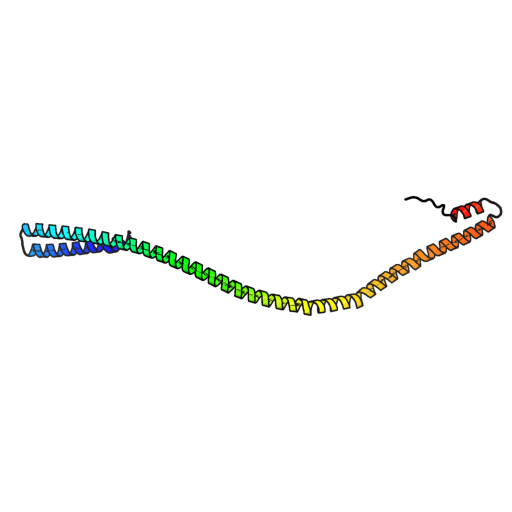5 125 LEU A N 1
ATOM 1016 C CA . LEU A 1 125 ? -24.128 -2.508 32.129 1.00 88.75 125 LEU A CA 1
ATOM 1017 C C . LEU A 1 125 ? -24.419 -2.958 33.565 1.00 88.75 125 LEU A C 1
ATOM 1019 O O . LEU A 1 125 ? -25.476 -2.635 34.097 1.00 88.75 125 LEU A O 1
ATOM 1023 N N . SER A 1 126 ? -23.482 -3.661 34.209 1.00 88.25 126 SER A N 1
ATOM 1024 C CA . SER A 1 126 ? -23.626 -4.076 35.609 1.00 88.25 126 SER A CA 1
ATOM 1025 C C . SER A 1 126 ? -23.692 -2.880 36.552 1.00 88.25 126 SER A C 1
ATOM 1027 O O . SER A 1 126 ? -24.574 -2.850 37.406 1.00 88.25 126 SER A O 1
ATOM 1029 N N . ILE A 1 127 ? -22.843 -1.864 36.376 1.00 85.81 127 ILE A N 1
ATOM 1030 C CA . ILE A 1 127 ? -22.907 -0.627 37.168 1.00 85.81 127 ILE A CA 1
ATOM 1031 C C . ILE A 1 127 ? -24.253 0.069 36.937 1.00 85.81 127 ILE A C 1
ATOM 1033 O O . ILE A 1 127 ? -24.943 0.418 37.896 1.00 85.81 127 ILE A O 1
ATOM 1037 N N . TYR A 1 128 ? -24.671 0.205 35.677 1.00 84.50 128 TYR A N 1
ATOM 1038 C CA . TYR A 1 128 ? -25.918 0.883 35.338 1.00 84.50 128 TYR A CA 1
ATOM 1039 C C . TYR A 1 128 ? -27.158 0.179 35.922 1.00 84.50 128 TYR A C 1
ATOM 1041 O O . TYR A 1 128 ? -28.021 0.822 36.531 1.00 84.50 128 TYR A O 1
ATOM 1049 N N . LEU A 1 129 ? -27.243 -1.146 35.769 1.00 78.12 129 LEU A N 1
ATOM 1050 C CA . LEU A 1 129 ? -28.362 -1.954 36.263 1.00 78.12 129 LEU A CA 1
ATOM 1051 C C . LEU A 1 129 ? -28.365 -2.099 37.784 1.00 78.12 129 LEU A C 1
ATOM 1053 O O . LEU A 1 129 ? -29.438 -2.135 38.372 1.00 78.12 129 LEU A O 1
ATOM 1057 N N . SER A 1 130 ? -27.201 -2.209 38.426 1.00 79.12 130 SER A N 1
ATOM 1058 C CA . SER A 1 130 ? -27.138 -2.432 39.877 1.00 79.12 130 SER A CA 1
ATOM 1059 C C . SER A 1 130 ? -27.287 -1.149 40.687 1.00 79.12 130 SER A C 1
ATOM 1061 O O . SER A 1 130 ? -27.825 -1.195 41.789 1.00 79.12 130 SER A O 1
ATOM 1063 N N . GLN A 1 131 ? -26.830 -0.011 40.161 1.00 79.56 131 GLN A N 1
ATOM 1064 C CA . GLN A 1 131 ? -26.818 1.242 40.911 1.00 79.56 131 GLN A CA 1
ATOM 1065 C C . GLN A 1 131 ? -27.908 2.186 40.421 1.00 79.56 131 GLN A C 1
ATOM 1067 O O . GLN A 1 131 ? -28.843 2.489 41.156 1.00 79.56 131 GLN A O 1
ATOM 1072 N N . SER A 1 132 ? -27.833 2.639 39.171 1.00 72.19 132 SER A N 1
ATOM 1073 C CA . SER A 1 132 ? -28.727 3.696 38.685 1.00 72.19 132 SER A CA 1
ATOM 1074 C C . SER A 1 132 ? -30.165 3.229 38.458 1.00 72.19 132 SER A C 1
ATOM 1076 O O . SER A 1 132 ? -31.099 3.956 38.799 1.00 72.19 132 SER A O 1
ATOM 1078 N N . PHE A 1 133 ? -30.366 2.024 37.918 1.00 73.81 133 PHE A N 1
ATOM 1079 C CA . PHE A 1 133 ? -31.701 1.523 37.586 1.00 73.81 133 PHE A CA 1
ATOM 1080 C C . PHE A 1 133 ? -32.633 1.351 38.805 1.00 73.81 133 PHE A C 1
ATOM 1082 O O . PHE A 1 133 ? -33.745 1.880 38.762 1.00 73.81 133 PHE A O 1
ATOM 1089 N N . PRO A 1 134 ? -32.232 0.696 39.915 1.00 79.81 134 PRO A N 1
ATOM 1090 C CA . PRO A 1 134 ? -33.104 0.551 41.083 1.00 79.81 134 PRO A CA 1
ATOM 1091 C C . PRO A 1 134 ? -33.394 1.887 41.773 1.00 79.81 134 PRO A C 1
ATOM 1093 O O . PRO A 1 134 ? -34.499 2.087 42.280 1.00 79.81 134 PRO A O 1
ATOM 1096 N N . ILE A 1 135 ? -32.449 2.832 41.754 1.00 77.94 135 ILE A N 1
ATOM 1097 C CA . ILE A 1 135 ? -32.668 4.183 42.289 1.00 77.94 135 ILE A CA 1
ATOM 1098 C C . ILE A 1 135 ? -33.734 4.902 41.458 1.00 77.94 135 ILE A C 1
ATOM 1100 O O . ILE A 1 135 ? -34.717 5.393 42.006 1.00 77.94 135 ILE A O 1
ATOM 1104 N N . TYR A 1 136 ? -33.596 4.905 40.133 1.00 74.56 136 TYR A N 1
ATOM 1105 C CA . TYR A 1 136 ? -34.593 5.506 39.251 1.00 74.56 136 TYR A CA 1
ATOM 1106 C C . TYR A 1 136 ? -35.976 4.860 39.415 1.00 74.56 136 TYR A C 1
ATOM 1108 O O . TYR A 1 136 ? -36.974 5.562 39.584 1.00 74.56 136 TYR A O 1
ATOM 1116 N N . LEU A 1 137 ? -36.036 3.525 39.417 1.00 73.19 137 LEU A N 1
ATOM 1117 C CA . LEU A 1 137 ? -37.290 2.782 39.523 1.00 73.19 137 LEU A CA 1
ATOM 1118 C C . LEU A 1 137 ? -37.979 3.014 40.873 1.00 73.19 137 LEU A C 1
ATOM 1120 O O . LEU A 1 137 ? -39.192 3.199 40.910 1.00 73.19 137 LEU A O 1
ATOM 1124 N N . SER A 1 138 ? -37.226 3.037 41.975 1.00 70.69 138 SER A N 1
ATOM 1125 C CA . SER A 1 138 ? -37.781 3.293 43.311 1.00 70.69 138 SER A CA 1
ATOM 1126 C C . SER A 1 138 ? -38.324 4.714 43.450 1.00 70.69 138 SER A C 1
ATOM 1128 O O . SER A 1 138 ? -39.412 4.901 43.996 1.00 70.69 138 SER A O 1
ATOM 1130 N N . ILE A 1 139 ? -37.631 5.714 42.902 1.00 74.25 139 ILE A N 1
ATOM 1131 C CA . ILE A 1 139 ? -38.117 7.098 42.864 1.00 74.25 139 ILE A CA 1
ATOM 1132 C C . ILE A 1 139 ? -39.390 7.183 42.016 1.00 74.25 139 ILE A C 1
ATOM 1134 O O . ILE A 1 139 ? -40.402 7.705 42.476 1.00 74.25 139 ILE A O 1
ATOM 1138 N N . TYR A 1 140 ? -39.382 6.618 40.809 1.00 74.19 140 TYR A N 1
ATOM 1139 C CA . TYR A 1 140 ? -40.552 6.637 39.935 1.00 74.19 140 TYR A CA 1
ATOM 1140 C C . TYR A 1 140 ? -41.762 5.949 40.580 1.00 74.19 140 TYR A C 1
ATOM 1142 O O . TYR A 1 140 ? -42.850 6.521 40.629 1.00 74.19 140 TYR A O 1
ATOM 1150 N N . LEU A 1 141 ? -41.568 4.743 41.121 1.00 69.62 141 LEU A N 1
ATOM 1151 C CA . LEU A 1 141 ? -42.642 3.957 41.719 1.00 69.62 141 LEU A CA 1
ATOM 1152 C C . LEU A 1 141 ? -43.165 4.602 43.007 1.00 69.62 141 LEU A C 1
ATOM 1154 O O . LEU A 1 141 ? -44.372 4.614 43.223 1.00 69.62 141 LEU A O 1
ATOM 1158 N N . SER A 1 142 ? -42.292 5.173 43.843 1.00 68.69 142 SER A N 1
ATOM 1159 C CA . SER A 1 142 ? -42.716 5.883 45.060 1.00 68.69 142 SER A CA 1
ATOM 1160 C C . SER A 1 142 ? -43.520 7.143 44.739 1.00 68.69 142 SER A C 1
ATOM 1162 O O . SER A 1 142 ? -44.557 7.378 45.359 1.00 68.69 142 SER A O 1
ATOM 1164 N N . ILE A 1 143 ? -43.115 7.917 43.730 1.00 72.06 143 ILE A N 1
ATOM 1165 C CA . ILE A 1 143 ? -43.877 9.081 43.260 1.00 72.06 143 ILE A CA 1
ATOM 1166 C C . ILE A 1 143 ? -45.220 8.632 42.675 1.00 72.06 143 ILE A C 1
ATOM 1168 O O . ILE A 1 143 ? -46.263 9.145 43.067 1.00 72.06 143 ILE A O 1
ATOM 1172 N N . TYR A 1 144 ? -45.225 7.634 41.791 1.00 69.44 144 TYR A N 1
ATOM 1173 C CA . TYR A 1 144 ? -46.457 7.132 41.185 1.00 69.44 144 TYR A CA 1
ATOM 1174 C C . TYR A 1 144 ? -47.441 6.596 42.235 1.00 69.44 144 TYR A C 1
ATOM 1176 O O . TYR A 1 144 ? -48.612 6.980 42.250 1.00 69.44 144 TYR A O 1
ATOM 1184 N N . LEU A 1 145 ? -46.959 5.747 43.147 1.00 66.44 145 LEU A N 1
ATOM 1185 C CA . LEU A 1 145 ? -47.782 5.139 44.187 1.00 66.44 145 LEU A CA 1
ATOM 1186 C C . LEU A 1 145 ? -48.275 6.185 45.188 1.00 66.44 145 LEU A C 1
ATOM 1188 O O . LEU A 1 145 ? -49.440 6.143 45.570 1.00 66.44 145 LEU A O 1
ATOM 1192 N N . SER A 1 146 ? -47.431 7.145 45.582 1.00 69.62 146 SER A N 1
ATOM 1193 C CA . SER A 1 146 ? -47.849 8.230 46.477 1.00 69.62 146 SER A CA 1
ATOM 1194 C C . SER A 1 146 ? -48.938 9.089 45.846 1.00 69.62 146 SER A C 1
ATOM 1196 O O . SER A 1 146 ? -49.932 9.356 46.513 1.00 69.62 146 SER A O 1
ATOM 1198 N N . ILE A 1 147 ? -48.833 9.446 44.564 1.00 65.31 147 ILE A N 1
ATOM 1199 C CA . ILE A 1 147 ? -49.885 10.182 43.847 1.00 65.31 147 ILE A CA 1
ATOM 1200 C C . ILE A 1 147 ? -51.172 9.351 43.773 1.00 65.31 147 ILE A C 1
ATOM 1202 O O . ILE A 1 147 ? -52.250 9.852 44.094 1.00 65.31 147 ILE A O 1
ATOM 1206 N N . TYR A 1 148 ? -51.077 8.073 43.401 1.00 66.19 148 TYR A N 1
ATOM 1207 C CA . TYR A 1 148 ? -52.243 7.195 43.297 1.00 66.19 148 TYR A CA 1
ATOM 1208 C C . TYR A 1 148 ? -52.963 7.025 44.644 1.00 66.19 148 TYR A C 1
ATOM 1210 O O . TYR A 1 148 ? -54.185 7.162 44.725 1.00 66.19 148 TYR A O 1
ATOM 1218 N N . LEU A 1 149 ? -52.213 6.770 45.719 1.00 65.31 149 LEU A N 1
ATOM 1219 C CA . LEU A 1 149 ? -52.778 6.539 47.047 1.00 65.31 149 LEU A CA 1
ATOM 1220 C C . LEU A 1 149 ? -53.285 7.828 47.708 1.00 65.31 149 LEU A C 1
ATOM 1222 O O . LEU A 1 149 ? -54.268 7.779 48.436 1.00 65.31 149 LEU A O 1
ATOM 1226 N N . SER A 1 150 ? -52.627 8.969 47.486 1.00 68.31 150 SER A N 1
ATOM 1227 C CA . SER A 1 150 ? -53.005 10.239 48.127 1.00 68.31 150 SER A CA 1
ATOM 1228 C C . SER A 1 150 ? -54.123 10.978 47.403 1.00 68.31 150 SER A C 1
ATOM 1230 O O . SER A 1 150 ? -54.934 11.625 48.059 1.00 68.31 150 SER A O 1
ATOM 1232 N N . PHE A 1 151 ? -54.198 10.874 46.076 1.00 62.22 151 PHE A N 1
ATOM 1233 C CA . PHE A 1 151 ? -55.225 11.563 45.302 1.00 62.22 151 PHE A CA 1
ATOM 1234 C C . PHE A 1 151 ? -56.335 10.608 44.882 1.00 62.22 151 PHE A C 1
ATOM 1236 O O . PHE A 1 151 ? -57.486 10.813 45.247 1.00 62.22 151 PHE A O 1
ATOM 1243 N N . LEU A 1 152 ? -56.025 9.539 44.151 1.00 60.12 152 LEU A N 1
ATOM 1244 C CA . LEU A 1 152 ? -57.070 8.721 43.531 1.00 60.12 152 LEU A CA 1
ATOM 1245 C C . LEU A 1 152 ? -57.819 7.857 44.555 1.00 60.12 152 LEU A C 1
ATOM 1247 O O . LEU A 1 152 ? -59.048 7.849 44.552 1.00 60.12 152 LEU A O 1
ATOM 1251 N N . PHE A 1 153 ? -57.118 7.177 45.464 1.00 62.94 153 PHE A N 1
ATOM 1252 C CA . PHE A 1 153 ? -57.758 6.274 46.430 1.00 62.94 153 PHE A CA 1
ATOM 1253 C C . PHE A 1 153 ? -58.794 6.961 47.348 1.00 62.94 153 PHE A C 1
ATOM 1255 O O . PHE A 1 153 ? -59.933 6.491 47.395 1.00 62.94 153 PHE A O 1
ATOM 1262 N N . PRO A 1 154 ? -58.488 8.078 48.038 1.00 62.31 154 PRO A N 1
ATOM 1263 C CA . PRO A 1 154 ? -59.476 8.767 48.861 1.00 62.31 154 PRO A CA 1
ATOM 1264 C C . PRO A 1 154 ? -60.590 9.406 48.032 1.00 62.31 154 PRO A C 1
ATOM 1266 O O . PRO A 1 154 ? -61.720 9.413 48.500 1.00 62.31 154 PRO A O 1
ATOM 1269 N N . ILE A 1 155 ? -60.341 9.877 46.803 1.00 64.25 155 ILE A N 1
ATOM 1270 C CA . ILE A 1 155 ? -61.415 10.396 45.934 1.00 64.25 155 ILE A CA 1
ATOM 1271 C C . ILE A 1 155 ? -62.424 9.288 45.601 1.00 64.25 155 ILE A C 1
ATOM 1273 O O . ILE A 1 155 ? -63.634 9.493 45.725 1.00 64.25 155 ILE A O 1
ATOM 1277 N N . TYR A 1 156 ? -61.955 8.095 45.230 1.00 61.03 156 TYR A N 1
ATOM 1278 C CA . TYR A 1 156 ? -62.839 6.962 44.941 1.00 61.03 156 TYR A CA 1
ATOM 1279 C C . TYR A 1 156 ? -63.531 6.431 46.203 1.00 61.03 156 TYR A C 1
ATOM 1281 O O . TYR A 1 156 ? -64.737 6.202 46.195 1.00 61.03 156 TYR A O 1
ATOM 1289 N N . HIS A 1 157 ? -62.817 6.291 47.318 1.00 60.00 157 HIS A N 1
ATOM 1290 C CA . HIS A 1 157 ? -63.415 5.754 48.540 1.00 60.00 157 HIS A CA 1
ATOM 1291 C C . HIS A 1 157 ? -64.384 6.744 49.207 1.00 60.00 157 HIS A C 1
ATOM 1293 O O . HIS A 1 157 ? -65.420 6.329 49.730 1.00 60.00 157 HIS A O 1
ATOM 1299 N N . LEU A 1 158 ? -64.086 8.048 49.160 1.00 58.47 158 LEU A N 1
ATOM 1300 C CA . LEU A 1 158 ? -64.977 9.104 49.638 1.00 58.47 158 LEU A CA 1
ATOM 1301 C C . LEU A 1 158 ? -66.195 9.248 48.725 1.00 58.47 158 LEU A C 1
ATOM 1303 O O . LEU A 1 158 ? -67.295 9.372 49.243 1.00 58.47 158 LEU A O 1
ATOM 1307 N N . SER A 1 159 ? -66.043 9.189 47.397 1.00 61.12 159 SER A N 1
ATOM 1308 C CA . SER A 1 159 ? -67.196 9.242 46.482 1.00 61.12 159 SER A CA 1
ATOM 1309 C C . SER A 1 159 ? -68.124 8.039 46.653 1.00 61.12 159 SER A C 1
ATOM 1311 O O . SER A 1 159 ? -69.338 8.222 46.713 1.00 61.12 159 SER A O 1
ATOM 1313 N N . ILE A 1 160 ? -67.578 6.832 46.832 1.00 58.69 160 ILE A N 1
ATOM 1314 C CA . ILE A 1 160 ? -68.373 5.630 47.113 1.00 58.69 160 ILE A CA 1
ATOM 1315 C C . ILE A 1 160 ? -69.048 5.747 48.483 1.00 58.69 160 ILE A C 1
ATOM 1317 O O . ILE A 1 160 ? -70.264 5.594 48.570 1.00 58.69 160 ILE A O 1
ATOM 1321 N N . TYR A 1 161 ? -68.310 6.090 49.541 1.00 54.22 161 TYR A N 1
ATOM 1322 C CA . TYR A 1 161 ? -68.881 6.253 50.880 1.00 54.22 161 TYR A CA 1
ATOM 1323 C C . TYR A 1 161 ? -69.957 7.344 50.921 1.00 54.22 161 TYR A C 1
ATOM 1325 O O . TYR A 1 161 ? -71.026 7.126 51.482 1.00 54.22 161 TYR A O 1
ATOM 1333 N N . LEU A 1 162 ? -69.717 8.489 50.278 1.00 56.41 162 LEU A N 1
ATOM 1334 C CA . LEU A 1 162 ? -70.683 9.578 50.175 1.00 56.41 162 LEU A CA 1
ATOM 1335 C C . LEU A 1 162 ? -71.904 9.153 49.353 1.00 56.41 162 LEU A C 1
ATOM 1337 O O . LEU A 1 162 ? -73.018 9.469 49.746 1.00 56.41 162 LEU A O 1
ATOM 1341 N N . SER A 1 163 ? -71.732 8.396 48.265 1.00 58.28 163 SER A N 1
ATOM 1342 C CA . SER A 1 163 ? -72.857 7.874 47.476 1.00 58.28 163 SER A CA 1
ATOM 1343 C C . SER A 1 163 ? -73.711 6.874 48.265 1.00 58.28 163 SER A C 1
ATOM 1345 O O . SER A 1 163 ? -74.940 6.926 48.209 1.00 58.28 163 SER A O 1
ATOM 1347 N N . ILE A 1 164 ? -73.083 6.009 49.066 1.00 60.56 164 ILE A N 1
ATOM 1348 C CA . ILE A 1 164 ? -73.769 5.042 49.929 1.00 60.56 164 ILE A CA 1
ATOM 1349 C C . ILE A 1 164 ? -74.469 5.777 51.075 1.00 60.56 164 ILE A C 1
ATOM 1351 O O . ILE A 1 164 ? -75.648 5.562 51.325 1.00 60.56 164 ILE A O 1
ATOM 1355 N N . TYR A 1 165 ? -73.781 6.700 51.739 1.00 56.91 165 TYR A N 1
ATOM 1356 C CA . TYR A 1 165 ? -74.356 7.473 52.832 1.00 56.91 165 TYR A CA 1
ATOM 1357 C C . TYR A 1 165 ? -75.518 8.354 52.359 1.00 56.91 165 TYR A C 1
ATOM 1359 O O . TYR A 1 165 ? -76.572 8.365 52.988 1.00 56.91 165 TYR A O 1
ATOM 1367 N N . LEU A 1 166 ? -75.364 9.049 51.228 1.00 58.34 166 LEU A N 1
ATOM 1368 C CA . LEU A 1 166 ? -76.408 9.892 50.649 1.00 58.34 166 LEU A CA 1
ATOM 1369 C C . LEU A 1 166 ? -77.599 9.058 50.164 1.00 58.34 166 LEU A C 1
ATOM 1371 O O . LEU A 1 166 ? -78.734 9.462 50.389 1.00 58.34 166 LEU A O 1
ATOM 1375 N N . SER A 1 167 ? -77.369 7.892 49.549 1.00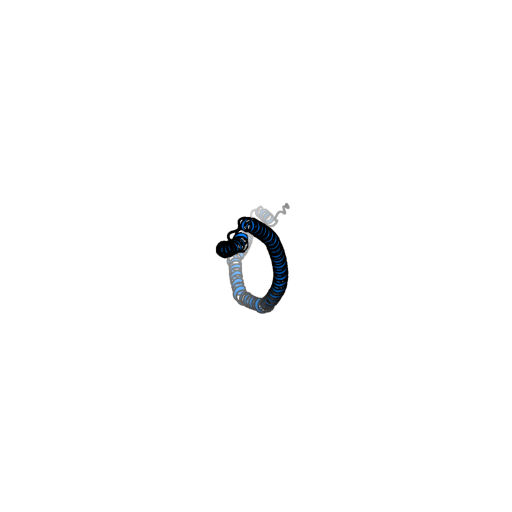 56.19 167 SER A N 1
ATOM 1376 C CA . SER A 1 167 ? -78.459 6.994 49.134 1.00 56.19 167 SER A CA 1
ATOM 1377 C C . SER A 1 167 ? -79.215 6.411 50.324 1.00 56.19 167 SER A C 1
ATOM 1379 O O . SER A 1 167 ? -80.442 6.376 50.290 1.00 56.19 167 SER A O 1
ATOM 1381 N N . ILE A 1 168 ? -78.526 6.041 51.406 1.00 56.25 168 ILE A N 1
ATOM 1382 C CA . ILE A 1 168 ? -79.171 5.598 52.647 1.00 56.25 168 ILE A CA 1
ATOM 1383 C C . ILE A 1 168 ? -79.951 6.757 53.276 1.00 56.25 168 ILE A C 1
ATOM 1385 O O . ILE A 1 168 ? -81.127 6.599 53.596 1.00 56.25 168 ILE A O 1
ATOM 1389 N N . TYR A 1 169 ? -79.346 7.939 53.398 1.00 55.66 169 TYR A N 1
ATOM 1390 C CA . TYR A 1 169 ? -79.992 9.111 53.987 1.00 55.66 169 TYR A CA 1
ATOM 1391 C C . TYR A 1 169 ? -81.239 9.546 53.198 1.00 55.66 169 TYR A C 1
ATOM 1393 O O . TYR A 1 169 ? -82.297 9.729 53.798 1.00 55.66 169 TYR A O 1
ATOM 1401 N N . LEU A 1 170 ? -81.156 9.623 51.862 1.00 55.72 170 LEU A N 1
ATOM 1402 C CA . LEU A 1 170 ? -82.310 9.850 50.983 1.00 55.72 170 LEU A CA 1
ATOM 1403 C C . LEU A 1 170 ? -83.334 8.719 51.103 1.00 55.72 170 LEU A C 1
ATOM 1405 O O . LEU A 1 170 ? -84.512 9.000 51.222 1.00 55.72 170 LEU A O 1
ATOM 1409 N N . SER A 1 171 ? -82.937 7.447 51.158 1.00 53.03 171 SER A N 1
ATOM 1410 C CA . SER A 1 171 ? -83.904 6.344 51.299 1.00 53.03 171 SER A CA 1
ATOM 1411 C C . SER A 1 171 ? -84.688 6.365 52.617 1.00 53.03 171 SER A C 1
ATOM 1413 O O . SER A 1 171 ? -85.783 5.815 52.679 1.00 53.03 171 SER A O 1
ATOM 1415 N N . VAL A 1 172 ? -84.137 6.991 53.663 1.00 55.50 172 VAL A N 1
ATOM 1416 C CA . VAL A 1 172 ? -84.769 7.126 54.983 1.00 55.50 172 VAL A CA 1
ATOM 1417 C C . VAL A 1 172 ? -85.620 8.394 55.059 1.00 55.50 172 VAL A C 1
ATOM 1419 O O . VAL A 1 172 ? -86.717 8.355 55.608 1.00 55.50 172 VAL A O 1
ATOM 1422 N N . TYR A 1 173 ? -85.154 9.507 54.485 1.00 51.25 173 TYR A N 1
ATOM 1423 C CA . TYR A 1 173 ? -85.909 10.765 54.472 1.00 51.25 173 TYR A CA 1
ATOM 1424 C C . TYR A 1 173 ? -86.997 10.814 53.391 1.00 51.25 173 TYR A C 1
ATOM 1426 O O . TYR A 1 173 ? -88.044 11.425 53.596 1.00 51.25 173 TYR A O 1
ATOM 1434 N N . ASP A 1 174 ? -86.791 10.136 52.265 1.00 46.03 174 ASP A N 1
ATOM 1435 C CA . ASP A 1 174 ? -87.697 10.108 51.112 1.00 46.03 174 ASP A CA 1
ATOM 1436 C C . ASP A 1 174 ? -88.663 8.903 51.164 1.00 46.03 174 ASP A C 1
ATOM 1438 O O . ASP A 1 174 ? -89.267 8.513 50.167 1.00 46.03 174 ASP A O 1
ATOM 1442 N N . GLN A 1 175 ? -88.910 8.351 52.363 1.00 47.16 175 GLN A N 1
ATOM 1443 C CA . GLN A 1 175 ? -90.017 7.413 52.637 1.00 47.16 175 GLN A CA 1
ATOM 1444 C C . GLN A 1 175 ? -91.412 8.063 52.544 1.00 47.16 175 GLN A C 1
ATOM 1446 O O . GLN A 1 175 ? -92.407 7.485 52.977 1.00 47.16 175 GLN A O 1
ATOM 1451 N N . SER A 1 176 ? -91.506 9.250 51.946 1.00 50.56 176 SER A N 1
ATOM 1452 C CA . SER A 1 176 ? -92.770 9.887 51.582 1.00 50.56 176 SER A CA 1
ATOM 1453 C C . SER A 1 176 ? -92.992 9.998 50.068 1.00 50.56 176 SER A C 1
ATOM 1455 O O . SER A 1 176 ? -94.078 10.422 49.672 1.00 50.56 176 SER A O 1
ATOM 1457 N N . SER A 1 177 ? -92.053 9.573 49.203 1.00 48.41 177 SER A N 1
ATOM 1458 C CA . SER A 1 177 ? -92.264 9.635 47.749 1.00 48.41 177 SER A CA 1
ATOM 1459 C C . SER A 1 177 ? -91.742 8.395 46.978 1.00 48.41 177 SER A C 1
ATOM 1461 O O . SER A 1 177 ? -90.555 8.073 46.999 1.00 48.41 177 SER A O 1
ATOM 1463 N N . PRO A 1 178 ? -92.599 7.664 46.232 1.00 52.50 178 PRO A N 1
ATOM 1464 C CA . PRO A 1 178 ? -92.215 6.429 45.530 1.00 52.50 178 PRO A CA 1
ATOM 1465 C C . PRO A 1 178 ? -91.353 6.651 44.268 1.00 52.50 178 PRO A C 1
ATOM 1467 O O . PRO A 1 178 ? -91.003 5.693 43.579 1.00 52.50 178 PRO A O 1
ATOM 1470 N N . LEU A 1 179 ? -90.977 7.896 43.953 1.00 49.84 179 LEU A N 1
ATOM 1471 C CA . LEU A 1 179 ? -90.148 8.238 42.791 1.00 49.84 179 LEU A CA 1
ATOM 1472 C C . LEU A 1 179 ? -88.650 7.972 43.041 1.00 49.84 179 LEU A C 1
ATOM 1474 O O . LEU A 1 179 ? -87.939 7.601 42.103 1.00 49.84 179 LEU A O 1
ATOM 1478 N N . ALA A 1 180 ? -88.178 8.062 44.291 1.00 51.50 180 ALA A N 1
ATOM 1479 C CA . ALA A 1 180 ? -86.766 7.873 44.652 1.00 51.50 180 ALA A CA 1
ATOM 1480 C C . ALA A 1 180 ? -86.261 6.442 44.383 1.00 51.50 180 ALA A C 1
ATOM 1482 O O . ALA A 1 180 ? -85.158 6.250 43.869 1.00 51.50 180 ALA A O 1
ATOM 1483 N N . PHE A 1 181 ? -87.103 5.432 44.624 1.00 52.28 181 PHE A N 1
ATOM 1484 C CA . PHE A 1 181 ? -86.765 4.031 44.343 1.00 52.28 181 PHE A CA 1
ATOM 1485 C C . PHE A 1 181 ? -86.555 3.765 42.840 1.00 52.28 181 PHE A C 1
ATOM 1487 O O . PHE A 1 181 ? -85.696 2.966 42.466 1.00 52.28 181 PHE A O 1
ATOM 1494 N N . SER A 1 182 ? -87.282 4.475 41.966 1.00 52.28 182 SER A N 1
ATOM 1495 C CA . SER A 1 182 ? -87.146 4.332 40.507 1.00 52.28 182 SER A CA 1
ATOM 1496 C C . SER A 1 182 ? -85.847 4.938 39.954 1.00 52.28 182 SER A C 1
ATOM 1498 O O . SER A 1 182 ? -85.270 4.397 39.010 1.00 52.28 182 SER A O 1
ATOM 1500 N N . LEU A 1 183 ? -85.327 6.007 40.574 1.00 51.78 183 LEU A N 1
ATOM 1501 C CA . LEU A 1 183 ? -84.059 6.635 40.181 1.00 51.78 183 LEU A CA 1
ATOM 1502 C C . LEU A 1 183 ? -82.836 5.811 40.615 1.00 51.78 183 LEU A C 1
ATOM 1504 O O . LEU A 1 183 ? -81.849 5.766 39.883 1.00 51.78 183 LEU A O 1
ATOM 1508 N N . ILE A 1 184 ? -82.920 5.112 41.753 1.00 55.75 184 ILE A N 1
ATOM 1509 C CA . ILE A 1 184 ? -81.854 4.230 42.263 1.00 55.75 184 ILE A CA 1
ATOM 1510 C C . ILE A 1 184 ? -81.680 2.989 41.372 1.00 55.75 184 ILE A C 1
ATOM 1512 O O . ILE A 1 184 ? -80.554 2.590 41.084 1.00 55.75 184 ILE A O 1
ATOM 1516 N N . ILE A 1 185 ? -82.770 2.403 40.864 1.00 51.78 185 ILE A N 1
ATOM 1517 C CA . ILE A 1 185 ? -82.680 1.280 39.912 1.00 51.78 185 ILE A CA 1
ATOM 1518 C C . ILE A 1 185 ? -82.156 1.758 38.542 1.00 51.78 185 ILE A C 1
ATOM 1520 O O . ILE A 1 185 ? -81.378 1.048 37.906 1.00 51.78 185 ILE A O 1
ATOM 1524 N N . CYS A 1 186 ? -82.494 2.980 38.111 1.00 50.81 186 CYS A N 1
ATOM 1525 C CA . CYS A 1 186 ? -81.958 3.576 36.878 1.00 50.81 186 CYS A CA 1
ATOM 1526 C C . CYS A 1 186 ? -80.455 3.904 36.939 1.00 50.81 186 CYS A C 1
ATOM 1528 O O . CYS A 1 186 ? -79.819 3.938 35.887 1.00 50.81 186 CYS A O 1
ATOM 1530 N N . SER A 1 187 ? -79.877 4.145 3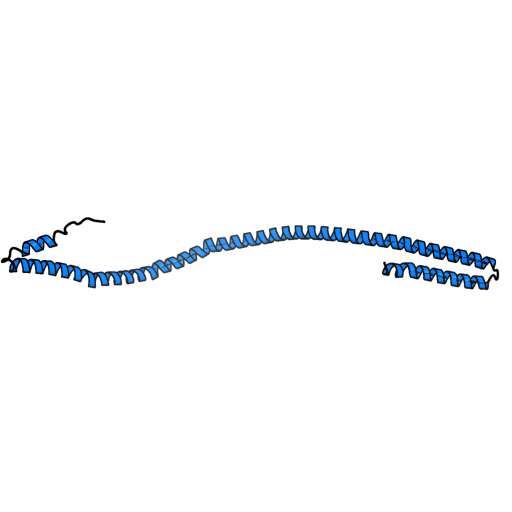8.123 1.00 53.75 187 SER A N 1
ATOM 1531 C CA . SER A 1 187 ? -78.430 4.368 38.275 1.00 53.75 187 SER A CA 1
ATOM 1532 C C . SER A 1 187 ? -77.632 3.074 38.475 1.00 53.75 187 SER A C 1
ATOM 1534 O O . SER A 1 187 ? -76.463 3.029 38.096 1.00 53.75 187 SER A O 1
ATOM 1536 N N . TYR A 1 188 ? -78.254 2.018 39.016 1.00 46.94 188 TYR A N 1
ATOM 1537 C CA . TYR A 1 188 ? -77.616 0.710 39.230 1.00 46.94 188 TYR A CA 1
ATOM 1538 C C . TYR A 1 188 ? -77.729 -0.264 38.052 1.00 46.94 188 TYR A C 1
ATOM 1540 O O . TYR A 1 188 ? -76.950 -1.215 37.985 1.00 46.94 188 TYR A O 1
ATOM 1548 N N . PHE A 1 189 ? -78.655 -0.047 37.114 1.00 39.91 189 PHE A N 1
ATOM 1549 C CA . PHE A 1 189 ? -78.652 -0.754 35.835 1.00 39.91 189 PHE A CA 1
ATOM 1550 C C . PHE A 1 189 ? -78.017 0.158 34.777 1.00 39.91 189 PHE A C 1
ATOM 1552 O O . PHE A 1 189 ? -78.714 1.014 34.224 1.00 39.91 189 PHE A O 1
ATOM 1559 N N . PRO A 1 190 ? -76.716 0.017 34.453 1.00 41.31 190 PRO A N 1
ATOM 1560 C CA . PRO A 1 190 ? -76.205 0.606 33.230 1.00 41.31 190 PRO A CA 1
ATOM 1561 C C . PRO A 1 190 ? -77.003 -0.047 32.105 1.00 41.31 190 PRO A C 1
ATOM 1563 O O . PRO A 1 190 ? -76.870 -1.239 31.831 1.00 41.31 190 PRO A O 1
ATOM 1566 N N . ARG A 1 191 ? -77.925 0.714 31.513 1.00 42.06 191 ARG A N 1
ATOM 1567 C CA . ARG A 1 191 ? -78.682 0.295 30.340 1.00 42.06 191 ARG A CA 1
ATOM 1568 C C . ARG A 1 191 ? -77.638 -0.051 29.292 1.00 42.06 191 ARG A C 1
ATOM 1570 O O . ARG A 1 191 ? -77.012 0.851 28.741 1.00 42.06 191 ARG A O 1
ATOM 1577 N N . GLY A 1 192 ? -77.421 -1.350 29.087 1.00 50.69 192 GLY A N 1
ATOM 1578 C CA . GLY A 1 192 ? -76.609 -1.862 28.003 1.00 50.69 192 GLY A CA 1
ATOM 1579 C C . GLY A 1 192 ? -77.119 -1.219 26.727 1.00 50.69 192 GLY A C 1
ATOM 1580 O O . GLY A 1 192 ? -78.217 -1.516 26.260 1.00 50.69 192 GLY A O 1
ATOM 1581 N N . ARG A 1 193 ? -76.352 -0.261 26.222 1.00 39.31 193 ARG A N 1
ATOM 1582 C CA . ARG A 1 193 ? -76.441 0.171 24.846 1.00 39.31 193 ARG A CA 1
ATOM 1583 C C . ARG A 1 193 ? -75.105 -0.211 24.240 1.00 39.31 193 ARG A C 1
ATOM 1585 O O . ARG A 1 193 ? -74.111 0.495 24.367 1.00 39.31 193 ARG A O 1
ATOM 1592 N N . GLU A 1 194 ? -75.130 -1.408 23.673 1.00 49.09 194 GLU A N 1
ATOM 1593 C CA . GLU A 1 194 ? -74.360 -1.780 22.498 1.00 49.09 194 GLU A CA 1
ATOM 1594 C C . GLU A 1 194 ? -74.237 -0.564 21.570 1.00 49.09 194 GLU A C 1
ATOM 1596 O O . GLU A 1 194 ? -75.234 0.120 21.319 1.00 49.09 194 GLU A O 1
ATOM 1601 N N . ASN A 1 195 ? -73.025 -0.266 21.103 1.00 34.06 195 ASN A N 1
ATOM 1602 C CA . ASN A 1 195 ? -72.709 -0.171 19.676 1.00 34.06 195 ASN A CA 1
ATOM 1603 C C . ASN A 1 195 ? -71.329 0.465 19.449 1.00 34.06 195 ASN A C 1
ATOM 1605 O O . ASN A 1 195 ? -71.122 1.620 19.816 1.00 34.06 195 ASN A O 1
ATOM 1609 N N . LEU A 1 196 ? -70.514 -0.311 18.715 1.00 38.84 196 LEU A N 1
ATOM 1610 C CA . LEU A 1 196 ? -69.350 0.032 17.878 1.00 38.84 196 LEU A CA 1
ATOM 1611 C C . LEU A 1 196 ? -68.015 0.312 18.581 1.00 38.84 196 LEU A C 1
ATOM 1613 O O . LEU A 1 196 ? -67.823 1.418 19.125 1.00 38.84 196 LEU A O 1
#

Secondary structure (DSSP, 8-state):
-HHHIIIIIHHHHHHHHHHHHHHHHHHHHH---HHHHHHHHHHHHHHHHHHHHHHHHHHHHHHHHHHHHHHHHHHHHHHHHHHHHHHHHHHHHHHHHHHHHHHHHHHHHHHIIIIIHHHHHHHHHHHIIIIIHHHHHHHHHHHHHHHIIIIIHHHHHHHHHHHHHHHHHHHHHTTT-THHHHHHHHHHS-------

Organism: Acanthosepion pharaonis (NCBI:txid158019)